Protein AF-I7A7U2-F1 (afdb_monomer_lite)

Secondary structure (DSSP, 8-state):
------TT--EEEEE-S-S-SSSSEEEEETTSSSB--EEE-HHHHHHHHHSSS-EEEEEEEEEES-TT-BGGG-SS-EEEEETTEEEEEBSSHHHHHHHTTTSB-SS-TTT--EEEEEEEEEE-SSSSEEEEEEEEEEPHHHHHH--HHHHHHHHHTT-TTB--HHHHHHHHHHHHHHHHHTTS------------------------------------HHHHHHTT--GGGHHHHTTT-B--EE--

Foldseek 3Di:
DPPPCQPDWDKDKFFQQDPDQFA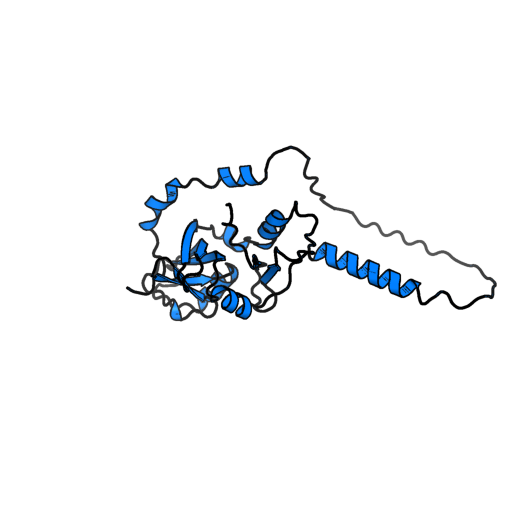TIWIWGPPDLATETDTDGNVVVLVVLQALGKDKAKWKAKWKPFPPKDLVLFPAWDWAAEPNWTATIHNALSSVVVRVVSIDGPDDPVPIDIWMKIWMWIDHSHGGYIYTPDIDIDDPVRSSPDGCVVVVCLVCVPPPSYDYPVNVVVVVVVVVVVVVVVVPPDDDDDDDDDDDDDDDDDDDDDDPDPDPPPDDDPDDPVVVVVVPDDPPVVPVPVPPIDGPTDDD

Radius of gyration: 25.23 Å; chains: 1; bounding box: 50×66×72 Å

Structure (mmCIF, N/CA/C/O backbone):
data_AF-I7A7U2-F1
#
_entry.id   AF-I7A7U2-F1
#
loop_
_atom_site.group_PDB
_atom_site.id
_atom_site.type_symbol
_atom_site.label_atom_id
_atom_site.label_alt_id
_atom_site.label_comp_id
_atom_site.label_asym_id
_atom_site.label_entity_id
_atom_site.label_seq_id
_atom_site.pdbx_PDB_ins_code
_atom_site.Cartn_x
_atom_site.Cartn_y
_atom_site.Cartn_z
_atom_site.occupancy
_atom_site.B_iso_or_equiv
_atom_site.auth_seq_id
_atom_site.auth_comp_id
_atom_site.auth_asym_id
_atom_site.auth_atom_id
_atom_site.pdbx_PDB_model_num
ATOM 1 N N . MET A 1 1 ? 15.590 -11.525 0.387 1.00 31.23 1 MET A N 1
ATOM 2 C CA . MET A 1 1 ? 14.257 -11.706 -0.210 1.00 31.23 1 MET A CA 1
ATOM 3 C C . MET A 1 1 ? 14.470 -12.063 -1.667 1.00 31.23 1 MET A C 1
ATOM 5 O O . MET A 1 1 ? 14.663 -11.166 -2.474 1.00 31.23 1 MET A O 1
ATOM 9 N N . GLU A 1 2 ? 14.527 -13.351 -1.998 1.00 27.42 2 GLU A N 1
ATOM 10 C CA . GLU A 1 2 ? 14.228 -13.750 -3.373 1.00 27.42 2 GLU A CA 1
ATOM 11 C C . GLU A 1 2 ? 12.731 -13.520 -3.530 1.00 27.42 2 GLU A C 1
ATOM 13 O O . GLU A 1 2 ? 11.917 -14.229 -2.942 1.00 27.42 2 GLU A O 1
ATOM 18 N N . THR A 1 3 ? 12.352 -12.459 -4.239 1.00 39.31 3 THR A N 1
ATOM 19 C CA . THR A 1 3 ? 11.037 -12.434 -4.869 1.00 39.31 3 THR A CA 1
ATOM 20 C C . THR A 1 3 ? 10.978 -13.701 -5.704 1.00 39.31 3 THR A C 1
ATOM 22 O O . THR A 1 3 ? 11.733 -13.794 -6.669 1.00 39.31 3 THR A O 1
ATOM 25 N N . LEU A 1 4 ? 10.175 -14.688 -5.292 1.00 40.62 4 LEU A N 1
ATOM 26 C CA . LEU A 1 4 ? 9.841 -15.836 -6.131 1.00 40.62 4 LEU A CA 1
ATOM 27 C C . LEU A 1 4 ? 9.504 -15.268 -7.511 1.00 40.62 4 LEU A C 1
ATOM 29 O O . LEU A 1 4 ? 8.550 -14.502 -7.644 1.00 40.62 4 LEU A O 1
ATOM 33 N N . ASP A 1 5 ? 10.392 -15.531 -8.466 1.00 44.56 5 ASP A N 1
ATOM 34 C CA . ASP A 1 5 ? 10.383 -15.014 -9.831 1.00 44.56 5 ASP A CA 1
ATOM 35 C C . ASP A 1 5 ? 9.215 -15.679 -10.559 1.00 44.56 5 ASP A C 1
ATOM 37 O O . ASP A 1 5 ? 9.350 -16.734 -11.191 1.00 44.56 5 ASP A O 1
ATOM 41 N N . VAL A 1 6 ? 8.013 -15.131 -10.361 1.00 47.16 6 VAL A N 1
ATOM 42 C CA . VAL A 1 6 ? 6.808 -15.663 -10.988 1.00 47.16 6 VAL A CA 1
ATOM 43 C C . VAL A 1 6 ? 6.737 -15.126 -12.406 1.00 47.16 6 VAL A C 1
ATOM 45 O O . VAL A 1 6 ? 6.058 -14.150 -12.704 1.00 47.16 6 VAL A O 1
ATOM 48 N N . ARG A 1 7 ? 7.481 -15.789 -13.294 1.00 41.34 7 ARG A N 1
ATOM 49 C CA . ARG A 1 7 ? 7.591 -15.453 -14.713 1.00 41.34 7 ARG A CA 1
ATOM 50 C C . ARG A 1 7 ? 6.243 -15.051 -15.333 1.00 41.34 7 ARG A C 1
ATOM 52 O O . ARG A 1 7 ? 5.361 -15.879 -15.522 1.00 41.34 7 ARG A O 1
ATOM 59 N N . GLY A 1 8 ? 6.173 -13.818 -15.828 1.00 47.62 8 GLY A N 1
ATOM 60 C CA . GLY A 1 8 ? 5.306 -13.428 -16.948 1.00 47.62 8 GLY A CA 1
ATOM 61 C C . GLY A 1 8 ? 5.263 -11.919 -17.182 1.00 47.62 8 GLY A C 1
ATOM 62 O O . GLY A 1 8 ? 5.393 -11.436 -18.310 1.00 47.62 8 GLY A O 1
ATOM 63 N N . LYS A 1 9 ? 5.104 -11.180 -16.088 1.00 57.53 9 LYS A N 1
ATOM 64 C CA . LYS A 1 9 ? 4.806 -9.745 -16.080 1.00 57.53 9 LYS A CA 1
ATOM 65 C C . LYS A 1 9 ? 5.302 -9.121 -14.780 1.00 57.53 9 LYS A C 1
ATOM 67 O O . LYS A 1 9 ? 4.546 -8.478 -14.064 1.00 57.53 9 LYS A O 1
ATOM 72 N N . ASP A 1 10 ? 6.558 -9.378 -14.441 1.00 74.50 10 ASP A N 1
ATOM 73 C CA . ASP A 1 10 ? 7.145 -8.841 -13.224 1.00 74.50 10 ASP A CA 1
ATOM 74 C C . ASP A 1 10 ? 7.138 -7.320 -13.282 1.00 74.50 10 ASP A C 1
ATOM 76 O O . ASP A 1 10 ? 7.813 -6.701 -14.108 1.00 74.50 10 ASP A O 1
ATOM 80 N N . ILE A 1 11 ? 6.357 -6.734 -12.390 1.00 82.69 11 ILE A N 1
ATOM 81 C CA . ILE A 1 11 ? 6.279 -5.301 -12.175 1.00 82.69 11 ILE A CA 1
ATOM 82 C C . ILE A 1 11 ? 6.768 -5.003 -10.764 1.00 82.69 11 ILE A C 1
ATOM 84 O O . ILE A 1 11 ? 6.550 -5.785 -9.837 1.00 82.69 11 ILE A O 1
ATOM 88 N N . LEU A 1 12 ? 7.463 -3.886 -10.603 1.00 86.31 12 LEU A N 1
ATOM 89 C CA . LEU A 1 12 ? 7.689 -3.275 -9.302 1.00 86.31 12 LEU A CA 1
ATOM 90 C C . LEU A 1 12 ? 6.826 -2.022 -9.237 1.00 86.31 12 LEU A C 1
ATOM 92 O O . LEU A 1 12 ? 6.977 -1.145 -10.082 1.00 86.31 12 LEU A O 1
ATOM 96 N N . ILE A 1 13 ? 5.944 -1.940 -8.246 1.00 90.00 13 ILE A N 1
ATOM 97 C CA . ILE A 1 13 ? 5.230 -0.707 -7.918 1.00 90.00 13 ILE A CA 1
ATOM 98 C C . ILE A 1 13 ? 5.815 -0.181 -6.615 1.00 90.00 13 ILE A C 1
ATOM 100 O O . ILE A 1 13 ? 5.997 -0.953 -5.675 1.00 90.00 13 ILE A O 1
ATOM 104 N N . TYR A 1 14 ? 6.117 1.110 -6.569 1.00 91.19 14 TYR A N 1
ATOM 105 C CA . TYR A 1 14 ? 6.580 1.782 -5.360 1.00 91.19 14 TYR A CA 1
ATOM 106 C C . TYR A 1 14 ? 5.880 3.129 -5.198 1.00 91.19 14 TYR A C 1
ATOM 108 O O . TYR A 1 14 ? 5.432 3.728 -6.181 1.00 91.19 14 TYR A O 1
ATOM 116 N N . SER A 1 15 ? 5.782 3.601 -3.959 1.00 91.69 15 SER A N 1
ATOM 117 C CA . SER A 1 15 ? 5.248 4.920 -3.645 1.00 91.69 15 SER A CA 1
ATOM 118 C C . SER A 1 15 ? 6.363 5.941 -3.392 1.00 91.69 15 SER A C 1
ATOM 120 O O . SER A 1 15 ? 7.512 5.595 -3.106 1.00 91.69 15 SER A O 1
ATOM 122 N N . GLN A 1 16 ? 6.027 7.222 -3.507 1.00 90.12 16 GLN A N 1
ATOM 123 C CA . GLN A 1 16 ? 6.933 8.341 -3.255 1.00 90.12 16 GLN A CA 1
ATOM 124 C C . GLN A 1 16 ? 6.671 9.020 -1.901 1.00 90.12 16 GLN A C 1
ATOM 126 O O . GLN A 1 16 ? 7.242 10.082 -1.643 1.00 90.12 16 GLN A O 1
ATOM 131 N N . ASN A 1 17 ? 5.829 8.426 -1.040 1.00 89.56 17 ASN A N 1
ATOM 132 C CA . ASN A 1 17 ? 5.423 8.979 0.257 1.00 89.56 17 ASN A CA 1
ATOM 133 C C . ASN A 1 17 ? 4.798 10.382 0.133 1.00 89.56 17 ASN A C 1
ATOM 135 O O . ASN A 1 17 ? 5.092 11.318 0.882 1.00 89.56 17 ASN A O 1
ATOM 139 N N . ARG A 1 18 ? 3.928 10.542 -0.869 1.00 90.44 18 ARG A N 1
ATOM 140 C CA . ARG A 1 18 ? 3.157 11.754 -1.160 1.00 90.44 18 ARG A CA 1
ATOM 141 C C . ARG A 1 18 ? 1.673 11.453 -1.062 1.00 90.44 18 ARG A C 1
ATOM 143 O O . ARG A 1 18 ? 1.185 10.437 -1.544 1.00 90.44 18 ARG A O 1
ATOM 150 N N . PHE A 1 19 ? 0.918 12.371 -0.473 1.00 92.38 19 PHE A N 1
ATOM 151 C CA . PHE A 1 19 ? -0.535 12.252 -0.446 1.00 92.38 19 PHE A CA 1
ATOM 152 C C . PHE A 1 19 ? -1.149 12.817 -1.735 1.00 92.38 19 PHE A C 1
ATOM 154 O O . PHE A 1 19 ? -1.767 13.879 -1.724 1.00 92.38 19 PHE A O 1
ATOM 161 N N . ASP A 1 20 ? -0.927 12.106 -2.840 1.00 94.12 20 ASP A N 1
ATOM 162 C CA . ASP A 1 20 ? -1.426 12.425 -4.180 1.00 94.12 20 ASP A CA 1
ATOM 163 C C . ASP A 1 20 ? -1.882 11.132 -4.872 1.00 94.12 20 ASP A C 1
ATOM 165 O O . ASP A 1 20 ? -1.148 10.144 -4.888 1.00 94.12 20 ASP A O 1
ATOM 169 N N . ARG A 1 21 ? -3.116 11.094 -5.383 1.00 91.81 21 ARG A N 1
ATOM 170 C CA . ARG A 1 21 ? -3.685 9.873 -5.978 1.00 91.81 21 ARG A CA 1
ATOM 171 C C . ARG A 1 21 ? -3.168 9.602 -7.386 1.00 91.81 21 ARG A C 1
ATOM 173 O O . ARG A 1 21 ? -3.199 8.445 -7.802 1.00 91.81 21 ARG A O 1
ATOM 180 N N . ASP A 1 22 ? -2.695 10.630 -8.076 1.00 92.69 22 ASP A N 1
ATOM 181 C CA . ASP A 1 22 ? -2.291 10.563 -9.476 1.00 92.69 22 ASP A CA 1
ATOM 182 C C . ASP A 1 22 ? -0.759 10.578 -9.610 1.00 92.69 22 ASP A C 1
ATOM 184 O O . ASP A 1 22 ? -0.220 9.934 -10.507 1.00 92.69 22 ASP A O 1
ATOM 188 N N . ASP A 1 23 ? -0.052 11.231 -8.676 1.00 91.88 23 ASP A N 1
ATOM 189 C CA . ASP A 1 23 ? 1.410 11.396 -8.713 1.00 91.88 23 ASP A CA 1
ATOM 190 C C . ASP A 1 23 ? 2.145 10.927 -7.438 1.00 91.88 23 ASP A C 1
ATOM 192 O O . ASP A 1 23 ? 3.137 11.515 -7.006 1.00 91.88 23 ASP A O 1
ATOM 196 N N . ASN A 1 24 ? 1.682 9.850 -6.799 1.00 93.25 24 ASN A N 1
ATOM 197 C CA . ASN A 1 24 ? 2.451 9.204 -5.722 1.00 93.25 24 ASN A CA 1
ATOM 198 C C . ASN A 1 24 ? 3.129 7.904 -6.150 1.00 93.25 24 ASN A C 1
ATOM 200 O O . ASN A 1 24 ? 4.184 7.561 -5.625 1.00 93.25 24 ASN A O 1
ATOM 204 N N . PHE A 1 25 ? 2.531 7.150 -7.068 1.00 94.06 25 PHE A N 1
ATOM 205 C CA . PHE A 1 25 ? 2.997 5.803 -7.369 1.00 94.06 25 PHE A CA 1
ATOM 206 C C . PHE A 1 25 ? 3.770 5.766 -8.681 1.00 94.06 25 PHE A C 1
ATOM 208 O O . PHE A 1 25 ? 3.552 6.560 -9.604 1.00 94.06 25 PHE A O 1
ATOM 215 N N . ARG A 1 26 ? 4.704 4.821 -8.748 1.00 93.81 26 ARG A N 1
ATOM 216 C CA . ARG A 1 26 ? 5.487 4.507 -9.936 1.00 93.81 26 ARG A CA 1
ATOM 217 C C . ARG A 1 26 ? 5.460 3.013 -10.190 1.00 93.81 26 ARG A C 1
ATOM 219 O O . ARG A 1 26 ? 5.532 2.231 -9.246 1.00 93.81 26 ARG A O 1
ATOM 226 N N . ILE A 1 27 ? 5.390 2.629 -11.458 1.00 92.25 27 ILE A N 1
ATOM 227 C CA . ILE A 1 27 ? 5.476 1.248 -11.926 1.00 92.25 27 ILE A CA 1
ATOM 228 C C . ILE A 1 27 ? 6.718 1.071 -12.799 1.00 92.25 27 ILE A C 1
ATOM 230 O O . ILE A 1 27 ? 7.013 1.899 -13.656 1.00 92.25 27 ILE A O 1
ATOM 234 N N . ILE A 1 28 ? 7.448 -0.019 -12.586 1.00 89.44 28 ILE A N 1
ATOM 235 C CA . ILE A 1 28 ? 8.581 -0.442 -13.410 1.00 89.44 28 ILE A CA 1
ATOM 236 C C . ILE A 1 28 ? 8.278 -1.842 -13.927 1.00 89.44 28 ILE A C 1
ATOM 238 O O . ILE A 1 28 ? 8.134 -2.782 -13.145 1.00 89.44 28 ILE A O 1
ATOM 242 N N . TYR A 1 29 ? 8.231 -2.001 -15.244 1.00 88.44 29 TYR A N 1
ATOM 243 C CA . TYR A 1 29 ? 8.082 -3.302 -15.887 1.00 88.44 29 TYR A CA 1
ATOM 244 C C . TYR A 1 29 ? 9.459 -3.955 -16.034 1.00 88.44 29 TYR A C 1
ATOM 246 O O . TYR A 1 29 ? 10.257 -3.569 -16.884 1.00 88.44 29 TYR A O 1
ATOM 254 N N . LYS A 1 30 ? 9.757 -4.981 -15.228 1.00 84.56 30 LYS A N 1
ATOM 255 C CA . LYS A 1 30 ? 11.097 -5.603 -15.172 1.00 84.56 30 LYS A CA 1
ATOM 256 C C . LYS A 1 30 ? 11.520 -6.295 -16.469 1.00 84.56 30 LYS A C 1
ATOM 258 O O . LYS A 1 30 ? 12.686 -6.635 -16.629 1.00 84.56 30 LYS A O 1
ATOM 263 N N . ARG A 1 31 ? 10.574 -6.552 -17.371 1.00 83.88 31 ARG A N 1
ATOM 264 C CA . ARG A 1 31 ? 10.808 -7.219 -18.659 1.00 83.88 31 ARG A CA 1
ATOM 265 C C . ARG A 1 31 ? 11.046 -6.253 -19.809 1.00 83.88 31 ARG A C 1
ATOM 267 O O . ARG A 1 31 ? 11.406 -6.707 -20.891 1.00 83.88 31 ARG A O 1
ATOM 274 N N . GLU A 1 32 ? 10.807 -4.960 -19.607 1.00 85.69 32 GLU A N 1
ATOM 275 C CA . GLU A 1 32 ? 11.059 -3.988 -20.663 1.00 85.69 32 GLU A CA 1
ATOM 276 C C . GLU A 1 32 ? 12.569 -3.909 -20.955 1.00 85.69 32 GLU A C 1
ATOM 278 O O . GLU A 1 32 ? 13.377 -3.968 -20.021 1.00 85.69 32 GLU A O 1
ATOM 283 N N . PRO A 1 33 ? 12.969 -3.787 -22.240 1.00 86.62 33 PRO A N 1
ATOM 284 C CA . PRO A 1 33 ? 14.374 -3.638 -22.621 1.00 86.62 33 PRO A CA 1
ATOM 285 C C . PRO A 1 33 ? 15.041 -2.434 -21.958 1.00 86.62 33 PRO A C 1
ATOM 287 O O . PRO A 1 33 ? 16.226 -2.484 -21.652 1.00 86.62 33 PRO A O 1
ATOM 290 N N . VAL A 1 34 ? 14.263 -1.374 -21.729 1.00 89.88 34 VAL A N 1
ATOM 291 C CA . VAL A 1 34 ? 14.636 -0.203 -20.938 1.00 89.88 34 VAL A CA 1
ATOM 292 C C . VAL A 1 34 ? 13.682 -0.151 -19.755 1.00 89.88 34 VAL A C 1
ATOM 294 O O . VAL A 1 34 ? 12.473 -0.036 -19.940 1.00 89.88 34 VAL A O 1
ATOM 297 N N . LYS A 1 35 ? 14.215 -0.270 -18.540 1.00 89.88 35 LYS A N 1
ATOM 298 C CA . LYS A 1 35 ? 13.418 -0.291 -17.313 1.00 89.88 35 LYS A CA 1
ATOM 299 C C . LYS A 1 35 ? 13.358 1.123 -16.771 1.00 89.88 35 LYS A C 1
ATOM 301 O O . LYS A 1 35 ? 14.353 1.628 -16.264 1.00 89.88 35 LYS A O 1
ATOM 306 N N . GLN A 1 36 ? 12.200 1.753 -16.883 1.00 90.50 36 GLN A N 1
ATOM 307 C CA . GLN A 1 36 ? 12.007 3.123 -16.430 1.00 90.50 36 GLN A CA 1
ATOM 308 C C . GLN A 1 36 ? 10.790 3.202 -15.505 1.00 90.50 36 GLN A C 1
ATOM 310 O O . GLN A 1 36 ? 9.766 2.579 -15.807 1.00 90.50 36 GLN A O 1
ATOM 315 N N . PRO A 1 37 ? 10.869 3.955 -14.393 1.00 92.19 37 PRO A N 1
ATOM 316 C CA . PRO A 1 37 ? 9.695 4.283 -13.602 1.00 92.19 37 PRO A CA 1
ATOM 317 C C . PRO A 1 37 ? 8.687 5.073 -14.436 1.00 92.19 37 PRO A C 1
ATOM 319 O O . PRO A 1 37 ? 9.023 6.095 -15.030 1.00 92.19 37 PRO A O 1
ATOM 322 N N . LYS A 1 38 ? 7.442 4.603 -14.470 1.00 92.00 38 LYS A N 1
ATOM 323 C CA . LYS A 1 38 ? 6.316 5.290 -15.111 1.00 92.00 38 LYS A CA 1
ATOM 324 C C . LYS A 1 38 ? 5.299 5.694 -14.043 1.00 92.00 38 LYS A C 1
ATOM 326 O O . LYS A 1 38 ? 5.089 4.911 -13.114 1.00 92.00 38 LYS A O 1
ATOM 331 N N . PRO A 1 39 ? 4.675 6.881 -14.131 1.00 94.06 39 PRO A N 1
ATOM 332 C CA . PRO A 1 39 ? 3.598 7.260 -13.222 1.00 94.06 39 PRO A CA 1
ATOM 333 C C . PRO A 1 39 ? 2.427 6.285 -13.341 1.00 94.06 39 PRO A C 1
ATOM 335 O O . PRO A 1 39 ? 2.107 5.817 -14.434 1.00 94.06 39 PRO A O 1
ATOM 338 N N . ILE A 1 40 ? 1.812 5.971 -12.204 1.00 95.19 40 ILE A N 1
ATOM 339 C CA . ILE A 1 40 ? 0.622 5.125 -12.116 1.00 95.19 40 ILE A CA 1
ATOM 340 C C . ILE A 1 40 ? -0.314 5.686 -11.046 1.00 95.19 40 ILE A C 1
ATOM 342 O O . ILE A 1 40 ? 0.129 6.100 -9.975 1.00 95.19 40 ILE A O 1
ATOM 346 N N . GLY A 1 41 ? -1.614 5.709 -11.334 1.00 95.38 41 GLY A N 1
ATOM 347 C CA . GLY A 1 41 ? -2.614 6.223 -10.400 1.00 95.38 41 GLY A CA 1
ATOM 348 C C . GLY A 1 41 ? -3.010 5.195 -9.339 1.00 95.38 41 GLY A C 1
ATOM 349 O O . GLY A 1 41 ? -2.973 3.985 -9.569 1.00 95.38 41 GLY A O 1
ATOM 350 N N . TYR A 1 42 ? -3.489 5.669 -8.190 1.00 94.38 42 TYR A N 1
ATOM 351 C CA . TYR A 1 42 ? -3.966 4.828 -7.084 1.00 94.38 42 TYR A CA 1
ATOM 352 C C . TYR A 1 42 ? -5.021 3.799 -7.538 1.00 94.38 42 TYR A C 1
ATOM 354 O O . TYR A 1 42 ? -4.967 2.629 -7.155 1.00 94.38 42 TYR A O 1
ATOM 362 N N . THR A 1 43 ? -5.965 4.206 -8.394 1.00 94.44 43 THR A N 1
ATOM 363 C CA . THR A 1 43 ? -7.009 3.317 -8.938 1.00 94.44 43 THR A CA 1
ATOM 364 C C . THR A 1 43 ? -6.415 2.173 -9.759 1.00 94.44 43 THR A C 1
ATOM 366 O O . THR A 1 43 ? -6.897 1.044 -9.700 1.00 94.44 43 THR A O 1
ATOM 369 N N . GLU A 1 44 ? -5.353 2.443 -10.511 1.00 94.19 44 GLU A N 1
ATOM 370 C CA . GLU A 1 44 ? -4.686 1.435 -11.328 1.00 94.19 44 GLU A CA 1
ATOM 371 C C . GLU A 1 44 ? -3.885 0.462 -10.455 1.00 94.19 44 GLU A C 1
ATOM 373 O O . GLU A 1 44 ? -3.988 -0.748 -10.650 1.00 94.19 44 GLU A O 1
ATOM 378 N N . VAL A 1 45 ? -3.213 0.957 -9.406 1.00 93.75 45 VAL A N 1
ATOM 379 C CA . VAL A 1 45 ? -2.591 0.107 -8.372 1.00 93.75 45 VAL A CA 1
ATOM 380 C C . VAL A 1 45 ? -3.624 -0.849 -7.765 1.00 93.75 45 VAL A C 1
ATOM 382 O O . VAL A 1 45 ? -3.384 -2.055 -7.689 1.00 93.75 45 VAL A O 1
ATOM 385 N N . CYS A 1 46 ? -4.808 -0.343 -7.403 1.00 93.44 46 CYS A N 1
ATOM 386 C CA . CYS A 1 46 ? -5.905 -1.167 -6.890 1.00 93.44 46 CYS A CA 1
ATOM 387 C C . CYS A 1 46 ? -6.326 -2.265 -7.876 1.00 93.44 46 CYS A C 1
ATOM 389 O O . CYS A 1 46 ? -6.583 -3.398 -7.468 1.00 93.44 46 CYS A O 1
ATOM 391 N N . ASN A 1 47 ? -6.412 -1.939 -9.167 1.00 92.06 47 ASN A N 1
ATOM 392 C CA . ASN A 1 47 ? -6.799 -2.896 -10.201 1.00 92.06 47 ASN A CA 1
ATOM 393 C C . ASN A 1 47 ? -5.750 -4.000 -10.353 1.00 92.06 47 ASN A C 1
ATOM 395 O O . ASN A 1 47 ? -6.105 -5.175 -10.299 1.00 92.06 47 ASN A O 1
ATOM 399 N N . ILE A 1 48 ? -4.469 -3.632 -10.427 1.00 90.19 48 ILE A N 1
ATOM 400 C CA . ILE A 1 48 ? -3.346 -4.574 -10.511 1.00 90.19 48 ILE A CA 1
ATOM 401 C C . ILE A 1 48 ? -3.347 -5.529 -9.316 1.00 90.19 48 ILE A C 1
ATOM 403 O O . ILE A 1 48 ? -3.171 -6.738 -9.474 1.00 90.19 48 ILE A O 1
ATOM 407 N N . VAL A 1 49 ? -3.586 -5.020 -8.105 1.00 90.12 49 VAL A N 1
ATOM 408 C CA . VAL A 1 49 ? -3.655 -5.845 -6.890 1.00 90.12 49 VAL A CA 1
ATOM 409 C C . VAL A 1 49 ? -4.789 -6.873 -6.969 1.00 90.12 49 VAL A C 1
ATOM 411 O O . VAL A 1 49 ? -4.590 -8.010 -6.552 1.00 90.12 49 VAL A O 1
ATOM 414 N N . LYS A 1 50 ? -5.924 -6.552 -7.598 1.00 89.19 50 LYS A N 1
ATOM 415 C CA . LYS A 1 50 ? -7.056 -7.485 -7.762 1.00 89.19 50 LYS A CA 1
ATOM 416 C C . LYS A 1 50 ? -6.853 -8.560 -8.826 1.00 89.19 50 LYS A C 1
ATOM 418 O O . LYS A 1 50 ? -7.571 -9.556 -8.807 1.00 89.19 50 LYS A O 1
ATOM 423 N N . GLU A 1 51 ? -5.925 -8.376 -9.763 1.00 87.50 51 GLU A N 1
ATOM 424 C CA . GLU A 1 51 ? -5.740 -9.344 -10.850 1.00 87.50 51 GLU A CA 1
ATOM 425 C C . GLU A 1 51 ? -5.410 -10.748 -10.306 1.00 87.50 51 GLU A C 1
ATOM 427 O O . GLU A 1 51 ? -4.589 -10.871 -9.399 1.00 87.50 51 GLU A O 1
ATOM 432 N N . PRO A 1 52 ? -5.967 -11.838 -10.853 1.00 83.12 52 PRO A N 1
ATOM 433 C CA . PRO A 1 52 ? -5.700 -13.200 -10.380 1.00 83.12 52 PRO A CA 1
ATOM 434 C C . PRO A 1 52 ? -4.351 -13.730 -10.904 1.00 83.12 52 PRO A C 1
ATOM 436 O O . PRO A 1 52 ? -4.248 -14.836 -11.426 1.00 83.12 52 PRO A O 1
ATOM 439 N N . VAL A 1 53 ? -3.309 -12.909 -10.811 1.00 83.06 53 VAL A N 1
ATOM 440 C CA . VAL A 1 53 ? -1.939 -13.213 -11.220 1.00 83.06 53 VAL A CA 1
ATOM 441 C C . VAL A 1 53 ? -1.085 -13.272 -9.967 1.00 83.06 53 VAL A C 1
ATOM 443 O O . VAL A 1 53 ? -1.282 -12.499 -9.030 1.00 83.06 53 VAL A O 1
ATOM 446 N N . ALA A 1 54 ? -0.136 -14.198 -9.944 1.00 82.81 54 ALA A N 1
ATOM 447 C CA . ALA A 1 54 ? 0.784 -14.302 -8.832 1.00 82.81 54 ALA A CA 1
ATOM 448 C C . ALA A 1 54 ? 1.602 -13.013 -8.678 1.00 82.81 54 ALA A C 1
ATOM 450 O O . ALA A 1 54 ? 2.139 -12.492 -9.658 1.00 82.81 54 ALA A O 1
ATOM 451 N N . LYS A 1 55 ? 1.679 -12.488 -7.455 1.00 84.56 55 LYS A N 1
ATOM 452 C CA . LYS A 1 55 ? 2.413 -11.255 -7.162 1.00 84.56 55 LYS A CA 1
ATOM 453 C C . LYS A 1 55 ? 2.805 -11.168 -5.698 1.00 84.56 55 LYS A C 1
ATOM 455 O O . LYS A 1 55 ? 2.127 -11.710 -4.829 1.00 84.56 55 LYS A O 1
ATOM 460 N N . ASN A 1 56 ? 3.884 -10.440 -5.441 1.00 84.44 56 ASN A N 1
ATOM 461 C CA . ASN A 1 56 ? 4.310 -10.073 -4.098 1.00 84.44 56 ASN A CA 1
ATOM 462 C C . ASN A 1 56 ? 3.978 -8.599 -3.868 1.00 84.44 56 ASN A C 1
ATOM 464 O O . ASN A 1 56 ? 4.173 -7.788 -4.772 1.00 84.44 56 ASN A O 1
ATOM 468 N N . LEU A 1 57 ? 3.494 -8.258 -2.679 1.00 88.69 57 LEU A N 1
ATOM 469 C CA . LEU A 1 57 ? 3.173 -6.890 -2.291 1.00 88.69 57 LEU A CA 1
ATOM 470 C C . LEU A 1 57 ? 3.938 -6.512 -1.030 1.00 88.69 57 LEU A C 1
ATOM 472 O O . LEU A 1 57 ? 4.160 -7.339 -0.149 1.00 88.69 57 LEU A O 1
ATOM 476 N N . ILE A 1 58 ? 4.290 -5.239 -0.941 1.00 88.88 58 ILE A N 1
ATOM 477 C CA . ILE A 1 58 ? 4.668 -4.592 0.307 1.00 88.88 58 ILE A CA 1
ATOM 478 C C . ILE A 1 58 ? 3.575 -3.569 0.576 1.00 88.88 58 ILE A C 1
ATOM 480 O O . ILE A 1 58 ? 3.291 -2.733 -0.277 1.00 88.88 58 ILE A O 1
ATOM 484 N N . VAL A 1 59 ? 2.912 -3.691 1.718 1.00 93.25 59 VAL A N 1
ATOM 485 C CA . VAL A 1 59 ? 1.779 -2.843 2.102 1.00 93.25 59 VAL A CA 1
ATOM 486 C C . VAL A 1 59 ? 1.901 -2.447 3.564 1.00 93.25 59 VAL A C 1
ATOM 488 O O . VAL A 1 59 ? 2.761 -2.945 4.293 1.00 93.25 59 VAL A O 1
ATOM 491 N N . TYR A 1 60 ? 1.021 -1.561 4.007 1.00 93.94 60 TYR A N 1
ATOM 492 C CA . TYR A 1 60 ? 1.013 -1.040 5.362 1.00 93.94 60 TYR A CA 1
ATOM 493 C C . TYR A 1 60 ? -0.321 -1.329 6.041 1.00 9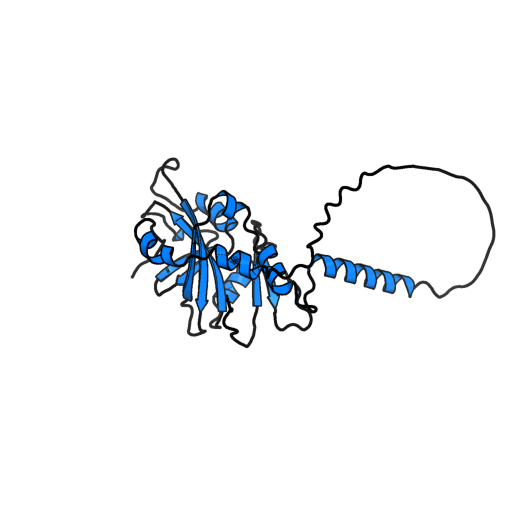3.94 60 TYR A C 1
ATOM 495 O O . TYR A 1 60 ? -1.384 -1.172 5.445 1.00 93.94 60 TYR A O 1
ATOM 503 N N . ARG A 1 61 ? -0.267 -1.721 7.312 1.00 93.44 61 ARG A N 1
ATOM 504 C CA . ARG A 1 61 ? -1.425 -1.871 8.197 1.00 93.44 61 ARG A CA 1
ATOM 505 C C . ARG A 1 61 ? -1.440 -0.762 9.233 1.00 93.44 61 ARG A C 1
ATOM 507 O O . ARG A 1 61 ? -0.392 -0.357 9.741 1.00 93.44 61 ARG A O 1
ATOM 514 N N . LEU A 1 62 ? -2.644 -0.343 9.604 1.00 92.25 62 LEU A N 1
ATOM 515 C CA . LEU A 1 62 ? -2.872 0.455 10.799 1.00 92.25 62 LEU A CA 1
ATOM 516 C C . LEU A 1 62 ? -3.251 -0.484 11.949 1.00 92.25 62 LEU A C 1
ATOM 518 O O . LEU A 1 62 ? -4.308 -1.106 11.925 1.00 92.25 62 LEU A O 1
ATOM 522 N N . LEU A 1 63 ? -2.394 -0.574 12.960 1.00 91.81 63 LEU A N 1
ATOM 523 C CA . LEU A 1 63 ? -2.684 -1.284 14.203 1.00 91.81 63 LEU A CA 1
ATOM 524 C C . LEU A 1 63 ? -3.160 -0.273 15.239 1.00 91.81 63 LEU A C 1
ATOM 526 O O . LEU A 1 63 ? -2.547 0.786 15.375 1.00 91.81 63 LEU A O 1
ATOM 530 N N . SER A 1 64 ? -4.211 -0.591 15.991 1.00 90.69 64 SER A N 1
ATOM 531 C CA . SER A 1 64 ? -4.732 0.302 17.028 1.00 90.69 64 SER A CA 1
ATOM 532 C C . SER A 1 64 ? -5.016 -0.432 18.336 1.00 90.69 64 SER A C 1
ATOM 534 O O . SER A 1 64 ? -5.155 -1.654 18.372 1.00 90.69 64 SER A O 1
ATOM 536 N N . ASN A 1 65 ? -5.094 0.330 19.427 1.00 91.88 65 ASN A N 1
ATOM 537 C CA . ASN A 1 65 ? -5.551 -0.169 20.722 1.00 91.88 65 ASN A CA 1
ATOM 538 C C . ASN A 1 65 ? -7.082 -0.109 20.888 1.00 91.88 65 ASN A C 1
ATOM 540 O O . ASN A 1 65 ? -7.566 -0.318 22.005 1.00 91.88 65 ASN A O 1
ATOM 544 N N . ASP A 1 66 ? -7.831 0.243 19.842 1.00 90.06 66 ASP A N 1
ATOM 545 C CA . ASP A 1 66 ? -9.289 0.302 19.841 1.00 90.06 66 ASP A CA 1
ATOM 546 C C . ASP A 1 66 ? -9.876 -0.930 19.122 1.00 90.06 66 ASP A C 1
ATOM 548 O O . ASP A 1 66 ? -9.766 -1.033 17.898 1.00 90.06 66 ASP A O 1
ATOM 552 N N . PRO A 1 67 ? -10.494 -1.876 19.855 1.00 85.88 67 PRO A N 1
ATOM 553 C CA . PRO A 1 67 ? -11.134 -3.045 19.255 1.00 85.88 67 PRO A CA 1
ATOM 554 C C . PRO A 1 67 ? -12.424 -2.707 18.493 1.00 85.88 67 PRO A C 1
ATOM 556 O O . PRO A 1 67 ? -12.914 -3.546 17.747 1.00 85.88 67 PRO A O 1
ATOM 559 N N . GLN A 1 68 ? -12.998 -1.518 18.700 1.00 87.88 68 GLN A N 1
ATOM 560 C CA . GLN A 1 68 ? -14.239 -1.069 18.063 1.00 87.88 68 GLN A CA 1
ATOM 561 C C . GLN A 1 68 ? -13.981 -0.110 16.897 1.00 87.88 68 GLN A C 1
ATOM 563 O O . GLN A 1 68 ? -14.896 0.595 16.469 1.00 87.88 68 GLN A O 1
ATOM 568 N N . LEU A 1 69 ? -12.745 -0.056 16.397 1.00 88.06 69 LEU A N 1
ATOM 569 C CA . LEU A 1 69 ? -12.415 0.777 15.253 1.00 88.06 69 LEU A CA 1
ATOM 570 C C . LEU A 1 69 ? -13.206 0.321 14.019 1.00 88.06 69 LEU A C 1
ATOM 572 O O . LEU A 1 69 ? -13.069 -0.813 13.560 1.00 88.06 69 LEU A O 1
ATOM 576 N N . ASP A 1 70 ? -13.999 1.229 13.457 1.00 89.62 70 ASP A N 1
ATOM 577 C CA . ASP A 1 70 ? -14.734 0.997 12.218 1.00 89.62 70 ASP A CA 1
ATOM 578 C C . ASP A 1 70 ? -13.788 1.132 11.019 1.00 89.62 70 ASP A C 1
ATOM 580 O O . ASP A 1 70 ? -13.529 2.227 10.517 1.00 89.62 70 ASP A O 1
ATOM 584 N N . ALA A 1 71 ? -13.255 0.001 10.555 1.00 89.88 71 ALA A N 1
ATOM 585 C CA . ALA A 1 71 ? -12.393 -0.039 9.379 1.00 89.88 71 ALA A CA 1
ATOM 586 C C . ALA A 1 71 ? -13.140 0.331 8.082 1.00 89.88 71 ALA A C 1
ATOM 588 O O . ALA A 1 71 ? -12.509 0.798 7.137 1.00 89.88 71 ALA A O 1
ATOM 589 N N . TYR A 1 72 ? -14.469 0.170 8.020 1.00 92.25 72 TYR A N 1
ATOM 590 C CA . TYR A 1 72 ? -15.259 0.457 6.816 1.00 92.25 72 TYR A CA 1
ATOM 591 C C . TYR A 1 72 ? -15.441 1.949 6.551 1.00 92.25 72 TYR A C 1
ATOM 593 O O . TYR A 1 72 ? -15.776 2.330 5.430 1.00 92.25 72 TYR A O 1
ATOM 601 N N . SER A 1 73 ? -15.193 2.810 7.542 1.00 92.19 73 SER A N 1
ATOM 602 C CA . SER A 1 73 ? -15.235 4.261 7.344 1.00 92.19 73 SER A CA 1
ATOM 603 C C . SER A 1 73 ? -13.963 4.831 6.697 1.00 92.19 73 SER A C 1
ATOM 605 O O . SER A 1 73 ? -13.847 6.049 6.537 1.00 92.19 73 SER A O 1
ATOM 607 N N . THR A 1 74 ? -13.029 3.959 6.304 1.00 94.50 74 THR A N 1
ATOM 608 C CA . THR A 1 74 ? -11.843 4.287 5.505 1.00 94.50 74 THR A CA 1
ATOM 609 C C . THR A 1 74 ? -12.204 5.028 4.213 1.00 94.50 74 THR A C 1
ATOM 611 O O . THR A 1 74 ? -13.170 4.693 3.524 1.00 94.50 74 THR A O 1
ATOM 614 N N . LYS A 1 75 ? -11.414 6.046 3.852 1.00 93.56 75 LYS A N 1
ATOM 615 C CA . LYS A 1 75 ? -11.488 6.715 2.539 1.00 93.56 75 LYS A CA 1
ATOM 616 C C . LYS A 1 75 ? -10.328 6.366 1.617 1.00 93.56 75 LYS A C 1
ATOM 618 O O . LYS A 1 75 ? -10.407 6.635 0.414 1.00 93.56 75 LYS A O 1
ATOM 623 N N . TYR A 1 76 ? -9.233 5.870 2.185 1.00 93.88 76 TYR A N 1
ATOM 624 C CA . TYR A 1 76 ? -7.940 5.761 1.510 1.00 93.88 76 TYR A CA 1
ATOM 625 C C . TYR A 1 76 ? -7.311 4.374 1.604 1.00 93.88 76 TYR A C 1
ATOM 627 O O . TYR A 1 76 ? -6.323 4.109 0.915 1.00 93.88 76 TYR A O 1
ATOM 635 N N . GLY A 1 77 ? -7.843 3.511 2.461 1.00 94.19 77 GLY A N 1
ATOM 636 C CA . GLY A 1 77 ? -7.411 2.135 2.574 1.00 94.19 77 GLY A CA 1
ATOM 637 C C . GLY A 1 77 ? -8.082 1.236 1.543 1.00 94.19 77 GLY A C 1
ATOM 638 O O . GLY A 1 77 ? -9.022 1.610 0.837 1.00 94.19 77 GLY A O 1
ATOM 639 N N . PHE A 1 78 ? -7.547 0.032 1.447 1.00 95.62 78 PHE A N 1
ATOM 640 C CA . PHE A 1 78 ? -7.953 -0.985 0.501 1.00 95.62 78 PHE A CA 1
ATOM 641 C C . PHE A 1 78 ? -8.176 -2.301 1.245 1.00 95.62 78 PHE A C 1
ATOM 643 O O . PHE A 1 78 ? -7.381 -2.666 2.107 1.00 95.62 78 PHE A O 1
ATOM 650 N N . PHE A 1 79 ? -9.257 -3.010 0.928 1.00 95.25 79 PHE A N 1
ATOM 651 C CA . PHE A 1 79 ? -9.560 -4.293 1.558 1.00 95.25 79 PHE A CA 1
ATOM 652 C C . PHE A 1 79 ? -8.953 -5.440 0.762 1.00 95.25 79 PHE A C 1
ATOM 654 O O . PHE A 1 79 ? -9.155 -5.540 -0.451 1.00 95.25 79 PHE A O 1
ATOM 661 N N . LEU A 1 80 ? -8.227 -6.306 1.461 1.00 93.19 80 LEU A N 1
ATOM 662 C CA . LEU A 1 80 ? -7.565 -7.470 0.892 1.00 93.19 80 LEU A CA 1
ATOM 663 C C . LEU A 1 80 ? -7.852 -8.696 1.756 1.00 93.19 80 LEU A C 1
ATOM 665 O O . LEU A 1 80 ? -7.878 -8.595 2.978 1.00 93.19 80 LEU A O 1
ATOM 669 N N . GLU A 1 81 ? -8.042 -9.850 1.129 1.00 93.56 81 GLU A N 1
ATOM 670 C CA . GLU A 1 81 ? -8.093 -11.123 1.845 1.00 93.56 81 GLU A CA 1
ATOM 671 C C . GLU A 1 81 ? -6.658 -11.597 2.109 1.00 93.56 81 GLU A C 1
ATOM 673 O O . GLU A 1 81 ? -5.891 -11.807 1.166 1.00 93.56 81 GLU A O 1
ATOM 678 N N . ILE A 1 82 ? -6.284 -11.715 3.382 1.00 93.69 82 ILE A N 1
ATOM 679 C CA . ILE A 1 82 ? -4.961 -12.129 3.852 1.00 93.69 82 ILE A CA 1
ATOM 680 C C . ILE A 1 82 ? -5.144 -13.278 4.840 1.00 93.69 82 ILE A C 1
ATOM 682 O O . ILE A 1 82 ? -5.817 -13.130 5.859 1.00 93.69 82 ILE A O 1
ATOM 686 N N . ASP A 1 83 ? -4.558 -14.432 4.532 1.00 92.25 83 ASP A N 1
ATOM 687 C CA . ASP A 1 83 ? -4.655 -15.661 5.322 1.00 92.25 83 ASP A CA 1
ATOM 688 C C . ASP A 1 83 ? -6.113 -16.028 5.662 1.00 92.25 83 ASP A C 1
ATOM 690 O O . ASP A 1 83 ? -6.428 -16.472 6.767 1.00 92.25 83 ASP A O 1
ATOM 694 N N . GLY A 1 84 ? -7.012 -15.816 4.692 1.00 90.31 84 GLY A N 1
ATOM 695 C CA . GLY A 1 84 ? -8.449 -16.092 4.807 1.00 90.31 84 GLY A CA 1
ATOM 696 C C . GLY A 1 84 ? -9.269 -15.035 5.554 1.00 90.31 84 GLY A C 1
ATOM 697 O O . GLY A 1 84 ? -10.481 -15.190 5.647 1.00 90.31 84 GLY A O 1
ATOM 698 N N . ALA A 1 85 ? -8.654 -13.959 6.052 1.00 91.81 85 ALA A N 1
ATOM 699 C CA . ALA A 1 85 ? -9.353 -12.853 6.705 1.00 91.81 85 ALA A CA 1
ATOM 700 C C . ALA A 1 85 ? -9.339 -11.597 5.826 1.00 91.81 85 ALA A C 1
ATOM 702 O O . ALA A 1 85 ? -8.322 -11.266 5.220 1.00 91.81 85 ALA A O 1
ATOM 703 N N . VAL A 1 86 ? -10.444 -10.850 5.784 1.00 92.81 86 VAL A N 1
ATOM 704 C CA . VAL A 1 86 ? -10.461 -9.542 5.114 1.00 92.81 86 VAL A CA 1
ATOM 705 C C . VAL A 1 86 ? -9.836 -8.497 6.036 1.00 92.81 86 VAL A C 1
ATOM 707 O O . VAL A 1 86 ? -10.296 -8.280 7.159 1.00 92.81 86 VAL A O 1
ATOM 710 N N . GLU A 1 87 ? -8.791 -7.833 5.552 1.00 94.06 87 GLU A N 1
ATOM 711 C CA . GLU A 1 87 ? -8.024 -6.833 6.291 1.00 94.06 87 GLU A CA 1
ATOM 712 C C . GLU A 1 87 ? -7.950 -5.505 5.528 1.00 94.06 87 GLU A C 1
ATOM 714 O O . GLU A 1 87 ? -7.919 -5.465 4.295 1.00 94.06 87 GLU A O 1
ATOM 719 N N . LEU A 1 88 ? -7.895 -4.402 6.281 1.00 95.25 88 LEU A N 1
ATOM 720 C CA . LEU A 1 88 ? -7.656 -3.062 5.747 1.00 95.25 88 LEU A CA 1
ATOM 721 C C . LEU A 1 88 ? -6.151 -2.797 5.617 1.00 95.25 88 LEU A C 1
ATOM 723 O O . LEU A 1 88 ? -5.422 -2.798 6.612 1.00 95.25 88 LEU A O 1
ATOM 727 N N . ILE A 1 89 ? -5.704 -2.499 4.401 1.00 96.00 89 ILE A N 1
ATOM 728 C CA . ILE A 1 89 ? -4.316 -2.160 4.080 1.00 96.00 89 ILE A CA 1
ATOM 729 C C . ILE A 1 89 ? -4.203 -0.777 3.430 1.00 96.00 89 ILE A C 1
ATOM 731 O O . ILE A 1 89 ? -5.179 -0.200 2.955 1.00 96.00 89 ILE A O 1
ATOM 735 N N . TYR A 1 90 ? -2.978 -0.271 3.349 1.00 95.31 90 TYR A N 1
ATOM 736 C CA . TYR A 1 90 ? -2.617 0.952 2.645 1.00 95.31 90 TYR A CA 1
ATOM 737 C C . TYR A 1 90 ? -1.393 0.688 1.768 1.00 95.31 90 TYR A C 1
ATOM 739 O O . TYR A 1 90 ? -0.471 -0.013 2.181 1.00 95.31 90 TYR A O 1
ATOM 747 N N . PHE A 1 91 ? -1.361 1.267 0.568 1.00 94.00 91 PHE A N 1
ATOM 748 C CA . PHE A 1 91 ? -0.210 1.149 -0.342 1.00 94.00 91 PHE A CA 1
ATOM 749 C C . PHE A 1 91 ? 0.937 2.105 0.004 1.00 94.00 91 PHE A C 1
ATOM 751 O O . PHE A 1 91 ? 1.999 2.027 -0.596 1.00 94.00 91 PHE A O 1
ATOM 758 N N . ASP A 1 92 ? 0.713 3.013 0.954 1.00 92.38 92 ASP A N 1
ATOM 759 C CA . ASP A 1 92 ? 1.686 3.997 1.417 1.00 92.38 92 ASP A CA 1
ATOM 760 C C . ASP A 1 92 ? 1.337 4.410 2.864 1.00 92.38 92 ASP A C 1
ATOM 762 O O . ASP A 1 92 ? 0.152 4.627 3.162 1.00 92.38 92 ASP A O 1
ATOM 766 N N . PRO A 1 93 ? 2.313 4.534 3.785 1.00 90.62 93 PRO A N 1
ATOM 767 C CA . PRO A 1 93 ? 2.055 4.934 5.164 1.00 90.62 93 PRO A CA 1
ATOM 768 C C . PRO A 1 93 ? 1.401 6.318 5.287 1.00 90.62 93 PRO A C 1
ATOM 770 O O . PRO A 1 93 ? 0.625 6.525 6.224 1.00 90.62 93 PRO A O 1
ATOM 773 N N . ILE A 1 94 ? 1.642 7.264 4.365 1.00 91.12 94 ILE A N 1
ATOM 774 C CA . ILE A 1 94 ? 1.011 8.593 4.446 1.00 91.12 94 ILE A CA 1
ATOM 775 C C . ILE A 1 94 ? -0.507 8.499 4.300 1.00 91.12 94 ILE A C 1
ATOM 777 O O . ILE A 1 94 ? -1.232 9.255 4.948 1.00 91.12 94 ILE A O 1
ATOM 781 N N . TYR A 1 95 ? -0.998 7.537 3.515 1.00 93.06 95 TYR A N 1
ATOM 782 C CA . TYR A 1 95 ? -2.428 7.300 3.343 1.00 93.06 95 TYR A CA 1
ATOM 783 C C . TYR A 1 95 ? -3.046 6.792 4.647 1.00 93.06 95 TYR A C 1
ATOM 785 O O . TYR A 1 95 ? -4.083 7.309 5.048 1.00 93.06 95 TYR A O 1
ATOM 793 N N . ALA A 1 96 ? -2.372 5.886 5.364 1.00 91.62 96 ALA A N 1
ATOM 794 C CA . ALA A 1 96 ? -2.828 5.414 6.674 1.00 91.62 96 ALA A CA 1
ATOM 795 C C . ALA A 1 96 ? -2.963 6.566 7.683 1.00 91.62 96 ALA A C 1
ATOM 797 O O . ALA A 1 96 ? -3.965 6.675 8.387 1.00 91.62 96 ALA A O 1
ATOM 798 N N . ILE A 1 97 ? -1.981 7.473 7.719 1.00 89.88 97 ILE A N 1
ATOM 799 C CA . ILE A 1 97 ? -2.004 8.646 8.608 1.00 89.88 97 ILE A CA 1
ATOM 800 C C . ILE A 1 97 ? -3.139 9.601 8.224 1.00 89.88 97 ILE A C 1
ATOM 802 O O . ILE A 1 97 ? -3.834 10.126 9.093 1.00 89.88 97 ILE A O 1
ATOM 806 N N . LYS A 1 98 ? -3.323 9.849 6.924 1.00 91.69 98 LYS A N 1
ATOM 807 C CA . LYS A 1 98 ? -4.353 10.761 6.410 1.00 91.69 98 LYS A CA 1
ATOM 808 C C . LYS A 1 98 ? -5.766 10.212 6.557 1.00 91.69 98 LYS A C 1
ATOM 810 O O . LYS A 1 98 ? -6.702 11.007 6.559 1.00 91.69 98 LYS A O 1
ATOM 815 N N . ASP A 1 99 ? -5.916 8.903 6.714 1.00 92.19 99 ASP A N 1
ATOM 816 C CA . ASP A 1 99 ? -7.214 8.269 6.914 1.00 92.19 99 ASP A CA 1
ATOM 817 C C . ASP A 1 99 ? -7.680 8.270 8.372 1.00 92.19 99 ASP A C 1
ATOM 819 O O . ASP A 1 99 ? -8.879 8.196 8.624 1.00 92.19 99 ASP A O 1
ATOM 823 N N . LEU A 1 100 ? -6.770 8.438 9.340 1.00 88.94 100 LEU A N 1
ATOM 824 C CA . LEU A 1 100 ? -7.101 8.467 10.773 1.00 88.94 100 LEU A CA 1
ATOM 825 C C . LEU A 1 100 ? -8.294 9.371 11.140 1.00 88.94 100 LEU A C 1
ATOM 827 O O . LEU A 1 100 ? -9.137 8.916 11.906 1.00 88.94 100 LEU A O 1
ATOM 831 N N . PRO A 1 101 ? -8.436 10.606 10.611 1.00 88.75 101 PRO A N 1
ATOM 832 C CA . PRO A 1 101 ? -9.583 11.462 10.923 1.00 88.75 101 PRO A CA 1
ATOM 833 C C . PRO A 1 101 ? -10.917 10.978 10.332 1.00 88.75 101 PRO A C 1
ATOM 835 O O . PRO A 1 101 ? -11.967 11.528 10.660 1.00 88.75 101 PRO A O 1
ATOM 838 N N . HIS A 1 102 ? -10.891 10.023 9.402 1.00 90.38 102 HIS A N 1
ATOM 839 C CA . HIS A 1 102 ? -12.078 9.430 8.782 1.00 90.38 102 HIS A CA 1
ATOM 840 C C . HIS A 1 102 ? -12.485 8.114 9.443 1.00 90.38 102 HIS A C 1
ATOM 842 O O . HIS A 1 102 ? -13.653 7.724 9.370 1.00 90.38 102 HIS A O 1
ATOM 848 N N . LEU A 1 103 ? -11.542 7.450 10.109 1.00 89.81 103 LEU A N 1
ATOM 849 C CA . LEU A 1 103 ? -11.811 6.248 10.876 1.00 89.81 103 LEU A CA 1
ATOM 850 C C . LEU A 1 103 ? -12.608 6.597 12.135 1.00 89.81 103 LEU A C 1
ATOM 852 O O . LEU A 1 103 ? -12.230 7.487 12.897 1.00 89.81 103 LEU A O 1
ATOM 856 N N . LYS A 1 104 ? -13.725 5.901 12.357 1.00 88.00 104 LYS A N 1
ATOM 857 C CA . LYS A 1 104 ? -14.502 6.068 13.588 1.00 88.00 104 LYS A CA 1
ATOM 858 C C . LYS A 1 104 ? -13.918 5.159 14.661 1.00 88.00 104 LYS A C 1
ATOM 860 O O . LYS A 1 104 ? -13.935 3.940 14.526 1.00 88.00 104 LYS A O 1
ATOM 865 N N . PHE A 1 105 ? -13.423 5.764 15.728 1.00 86.00 105 PHE A N 1
ATOM 866 C CA . PHE A 1 105 ? -12.967 5.087 16.939 1.00 86.00 105 PHE A CA 1
ATOM 867 C C . PHE A 1 105 ? -13.875 5.478 18.106 1.00 86.00 105 PHE A C 1
ATOM 869 O O . PHE A 1 105 ? -14.416 6.586 18.141 1.00 86.00 105 PHE A O 1
ATOM 876 N N . SER A 1 106 ? -14.064 4.564 19.054 1.00 84.81 106 SER A N 1
ATOM 877 C CA . SER A 1 106 ? -14.887 4.806 20.243 1.00 84.81 106 SER A CA 1
ATOM 878 C C . SER A 1 106 ? -14.083 5.441 21.375 1.00 84.81 106 SER A C 1
ATOM 880 O O . SER A 1 106 ? -14.650 6.056 22.281 1.00 84.81 106 SER A O 1
ATOM 882 N N . LYS A 1 107 ? -12.751 5.323 21.324 1.00 85.25 107 LYS A N 1
ATOM 883 C CA . LYS A 1 107 ? -11.867 5.883 22.346 1.00 85.25 107 LYS A CA 1
ATOM 884 C C . LYS A 1 107 ? -11.740 7.409 22.266 1.00 85.25 107 LYS A C 1
ATOM 886 O O . LYS A 1 107 ? -11.684 7.976 21.179 1.00 85.25 107 LYS A O 1
ATOM 891 N N . PRO A 1 108 ? -11.581 8.091 23.410 1.00 85.06 108 PRO A N 1
ATOM 892 C CA . PRO A 1 108 ? -11.121 9.474 23.435 1.00 85.06 108 PRO A CA 1
ATOM 893 C C . PRO A 1 108 ? -9.784 9.650 22.691 1.00 85.06 108 PRO A C 1
ATOM 895 O O . PRO A 1 108 ? -8.906 8.784 22.753 1.00 85.06 108 PRO A O 1
ATOM 898 N N . VAL A 1 109 ? -9.612 10.784 22.003 1.00 81.75 109 VAL A N 1
ATOM 899 C CA . VAL A 1 109 ? -8.436 11.079 21.153 1.00 81.75 109 VAL A CA 1
ATOM 900 C C . VAL A 1 109 ? -7.118 10.979 21.930 1.00 81.75 109 VAL A C 1
ATOM 902 O O . VAL A 1 109 ? -6.117 10.485 21.416 1.00 81.75 109 VAL A O 1
ATOM 905 N N . ASP A 1 110 ? -7.114 11.400 23.192 1.00 86.50 110 ASP A N 1
ATOM 906 C CA . ASP A 1 110 ? -5.964 11.362 24.098 1.00 86.50 110 ASP A CA 1
ATOM 907 C C . ASP A 1 110 ? -5.579 9.940 24.541 1.00 86.50 110 ASP A C 1
ATOM 909 O O . ASP A 1 110 ? -4.441 9.715 24.967 1.00 86.50 110 ASP A O 1
ATOM 913 N N . GLN A 1 111 ? -6.474 8.962 24.384 1.00 88.19 111 GLN A N 1
ATOM 914 C CA . GLN A 1 111 ? -6.269 7.547 24.720 1.00 88.19 111 GLN A CA 1
ATOM 915 C C . GLN A 1 111 ? -6.083 6.653 23.492 1.00 88.19 111 GLN A C 1
ATOM 917 O O . GLN A 1 111 ? -5.596 5.520 23.612 1.00 88.19 111 GLN A O 1
ATOM 922 N N . PHE A 1 112 ? -6.452 7.150 22.312 1.00 87.75 112 PHE A N 1
ATOM 923 C CA . PHE A 1 112 ? -6.237 6.450 21.060 1.00 87.75 112 PHE A CA 1
ATOM 924 C C . PHE A 1 112 ? -4.734 6.313 20.793 1.00 87.75 112 PHE A C 1
ATOM 926 O O . PHE A 1 112 ? -3.957 7.271 20.867 1.00 87.75 112 PHE A O 1
ATOM 933 N N . ARG A 1 113 ? -4.294 5.083 20.539 1.00 89.12 113 ARG A N 1
ATOM 934 C CA . ARG A 1 113 ? -2.911 4.759 20.193 1.00 89.12 113 ARG A CA 1
ATOM 935 C C . ARG A 1 113 ? -2.939 3.907 18.945 1.00 89.12 113 ARG A C 1
ATOM 937 O O . ARG A 1 113 ? -3.685 2.934 18.872 1.00 89.12 113 ARG A O 1
ATOM 944 N N . PHE A 1 114 ? -2.079 4.251 18.000 1.00 90.00 114 PHE A N 1
ATOM 945 C CA . PHE A 1 114 ? -1.912 3.489 16.779 1.00 90.00 114 PHE A CA 1
ATOM 946 C C . PHE A 1 114 ? -0.435 3.310 16.447 1.00 90.00 114 PHE A C 1
ATOM 948 O O . PHE A 1 114 ? 0.431 4.041 16.937 1.00 90.00 114 PHE A O 1
ATOM 955 N N . LYS A 1 115 ? -0.161 2.316 15.610 1.00 91.12 115 LYS A N 1
ATOM 956 C CA . LYS A 1 115 ? 1.137 2.052 14.997 1.00 91.12 115 LYS A CA 1
ATOM 957 C C . LYS A 1 115 ? 0.916 1.690 13.537 1.00 91.12 115 LYS A C 1
ATOM 959 O O . LYS A 1 115 ? -0.139 1.175 13.176 1.00 91.12 115 LYS A O 1
ATOM 964 N N . ILE A 1 116 ? 1.922 1.949 12.714 1.00 91.50 116 ILE A N 1
ATOM 965 C CA . ILE A 1 116 ? 1.942 1.491 11.327 1.00 91.50 116 ILE A CA 1
ATOM 966 C C . ILE A 1 116 ? 2.849 0.268 11.269 1.00 91.50 116 ILE A C 1
ATOM 968 O O . ILE A 1 116 ? 3.934 0.270 11.847 1.00 91.50 116 ILE A O 1
ATOM 972 N N . GLN A 1 117 ? 2.389 -0.782 10.606 1.00 93.00 117 GLN A N 1
ATOM 973 C CA . GLN A 1 117 ? 3.149 -2.006 10.394 1.00 93.00 117 GLN A CA 1
ATOM 974 C C . GLN A 1 117 ? 3.342 -2.201 8.895 1.00 93.00 117 GLN A C 1
ATOM 976 O O . GLN A 1 117 ? 2.371 -2.139 8.148 1.00 93.00 117 GLN A O 1
ATOM 981 N N . GLN A 1 118 ? 4.575 -2.439 8.457 1.00 91.19 118 GLN A N 1
ATOM 982 C CA . GLN A 1 118 ? 4.848 -2.846 7.082 1.00 91.19 118 GLN A CA 1
ATOM 983 C C . GLN A 1 118 ? 4.708 -4.363 6.976 1.00 91.19 118 GLN A C 1
ATOM 985 O O . GLN A 1 118 ? 5.158 -5.099 7.858 1.00 91.19 118 GLN A O 1
ATOM 990 N N . VAL A 1 119 ? 4.081 -4.826 5.900 1.00 92.19 119 VAL A N 1
ATOM 991 C CA . VAL A 1 119 ? 3.700 -6.222 5.697 1.00 92.19 119 VAL A CA 1
ATOM 992 C C . VAL A 1 119 ? 4.083 -6.652 4.290 1.00 92.19 119 VAL A C 1
ATOM 994 O O . VAL A 1 119 ? 3.758 -5.977 3.313 1.00 92.19 119 VAL A O 1
ATOM 997 N N . GLY A 1 120 ? 4.775 -7.782 4.191 1.00 90.81 120 GLY A N 1
ATOM 998 C CA . GLY A 1 120 ? 5.063 -8.454 2.934 1.00 90.81 120 GLY A CA 1
ATOM 999 C C . GLY A 1 120 ? 4.047 -9.548 2.666 1.00 90.81 120 GLY A C 1
ATOM 1000 O O . GLY A 1 120 ? 3.925 -10.477 3.461 1.00 90.81 120 GLY A O 1
ATOM 1001 N N . LEU A 1 121 ? 3.363 -9.461 1.532 1.00 90.69 121 LEU A N 1
ATOM 1002 C CA . LEU A 1 121 ? 2.327 -10.398 1.118 1.00 90.69 121 LEU A CA 1
ATOM 1003 C C . LEU A 1 121 ? 2.723 -11.106 -0.175 1.00 90.69 121 LEU A C 1
ATOM 1005 O O . LEU A 1 121 ? 3.400 -10.528 -1.024 1.00 90.69 121 LEU A O 1
ATOM 1009 N N . THR A 1 122 ? 2.248 -12.332 -0.364 1.00 89.81 122 THR A N 1
ATOM 1010 C CA . THR A 1 122 ? 2.364 -13.059 -1.631 1.00 89.81 122 THR A CA 1
ATOM 1011 C C . THR A 1 122 ? 1.047 -13.690 -2.029 1.00 89.81 122 THR A C 1
ATOM 1013 O O . THR A 1 122 ? 0.282 -14.134 -1.183 1.00 89.81 122 THR A O 1
ATOM 1016 N N . ASN A 1 123 ? 0.781 -13.741 -3.324 1.00 87.62 123 ASN A N 1
ATOM 1017 C CA . ASN A 1 123 ? -0.328 -14.479 -3.902 1.00 87.62 123 ASN A CA 1
ATOM 1018 C C . ASN A 1 123 ? 0.239 -15.397 -4.989 1.00 87.62 123 ASN A C 1
ATOM 1020 O O . ASN A 1 123 ? 1.037 -14.963 -5.820 1.00 87.62 123 ASN A O 1
ATOM 1024 N N . ILE A 1 124 ? -0.174 -16.666 -4.979 1.00 82.06 124 ILE A N 1
ATOM 1025 C CA . ILE A 1 124 ? 0.329 -17.724 -5.875 1.00 82.06 124 ILE A CA 1
ATOM 1026 C C . ILE A 1 124 ? -0.474 -17.776 -7.202 1.00 82.06 124 ILE A C 1
ATOM 1028 O O . ILE A 1 124 ? -0.258 -18.636 -8.051 1.00 82.06 124 ILE A O 1
ATOM 1032 N N . GLY A 1 125 ? -1.395 -16.837 -7.432 1.00 72.56 125 GLY A N 1
ATOM 1033 C CA . GLY A 1 125 ? -2.201 -16.728 -8.654 1.00 72.56 125 GLY A CA 1
ATOM 1034 C C . GLY A 1 125 ? -3.445 -17.619 -8.660 1.00 72.56 125 GLY A C 1
ATOM 1035 O O . GLY A 1 125 ? -3.957 -17.962 -9.723 1.00 72.56 125 GLY A O 1
ATOM 1036 N N . ARG A 1 126 ? -3.934 -18.026 -7.483 1.00 68.12 126 ARG A N 1
ATOM 1037 C CA . ARG A 1 126 ? -5.179 -18.795 -7.323 1.00 68.12 126 ARG A CA 1
ATOM 1038 C C . ARG A 1 126 ? -6.187 -17.973 -6.522 1.00 68.12 126 ARG A C 1
ATOM 1040 O O . ARG A 1 126 ? -6.421 -18.243 -5.351 1.00 68.12 126 ARG A O 1
ATOM 1047 N N . GLY A 1 127 ? -6.762 -16.957 -7.163 1.00 69.44 127 GLY A N 1
ATOM 1048 C CA . GLY A 1 127 ? -7.747 -16.058 -6.550 1.00 69.44 127 GLY A CA 1
ATOM 1049 C C . GLY A 1 127 ? -7.130 -14.808 -5.920 1.00 69.44 127 GLY A C 1
ATOM 1050 O O . GLY A 1 127 ? -6.014 -14.419 -6.258 1.00 69.44 127 GLY A O 1
ATOM 1051 N N . SER A 1 128 ? -7.880 -14.155 -5.033 1.00 73.75 128 SER A N 1
ATOM 1052 C CA . SER A 1 128 ? -7.521 -12.880 -4.391 1.00 73.75 128 SER A CA 1
ATOM 1053 C C . SER A 1 128 ? -6.913 -13.023 -2.996 1.00 73.75 128 SER A C 1
ATOM 1055 O O . SER A 1 128 ? -6.654 -12.006 -2.363 1.00 73.75 128 SER A O 1
ATOM 1057 N N . ASN A 1 129 ? -6.693 -14.249 -2.518 1.00 87.69 129 ASN A N 1
ATOM 1058 C CA . ASN A 1 129 ? -6.186 -14.502 -1.174 1.00 87.69 129 ASN A CA 1
ATOM 1059 C C . ASN A 1 129 ? -4.653 -14.408 -1.142 1.00 87.69 129 ASN A C 1
ATOM 1061 O O . ASN A 1 129 ? -3.952 -15.021 -1.955 1.00 87.69 129 ASN A O 1
ATOM 1065 N N . TYR A 1 130 ? -4.150 -13.605 -0.215 1.00 92.50 130 TYR A N 1
ATOM 1066 C CA . TYR A 1 130 ? -2.736 -13.368 0.013 1.00 92.50 130 TYR A CA 1
ATOM 1067 C C . TYR A 1 130 ? -2.256 -14.099 1.261 1.00 92.50 130 TYR A C 1
ATOM 1069 O O . TYR A 1 130 ? -2.983 -14.238 2.233 1.00 92.50 130 TYR A O 1
ATOM 1077 N N . THR A 1 131 ? -0.991 -14.498 1.263 1.00 92.19 131 THR A N 1
ATOM 1078 C CA . THR A 1 131 ? -0.309 -15.047 2.434 1.00 92.19 131 THR A CA 1
ATOM 1079 C C . THR A 1 131 ? 0.718 -14.052 2.947 1.00 92.19 131 THR A C 1
ATOM 1081 O O . THR A 1 131 ? 1.510 -13.515 2.164 1.00 92.19 131 THR A O 1
ATOM 1084 N N . GLU A 1 132 ? 0.724 -13.806 4.257 1.00 92.94 132 GLU A N 1
ATOM 1085 C CA . GLU A 1 132 ? 1.757 -12.994 4.894 1.00 92.94 132 GLU A CA 1
ATOM 1086 C C . GLU A 1 132 ? 3.092 -13.750 4.945 1.00 92.94 132 GLU A C 1
ATOM 1088 O O . GLU A 1 132 ? 3.190 -14.853 5.477 1.00 92.94 132 GLU A O 1
ATOM 1093 N N . ILE A 1 133 ? 4.149 -13.138 4.404 1.00 92.44 133 ILE A N 1
ATOM 1094 C CA . ILE A 1 133 ? 5.516 -13.676 4.469 1.00 92.44 133 ILE A CA 1
ATOM 1095 C C . ILE A 1 133 ? 6.289 -13.042 5.628 1.00 92.44 133 ILE A C 1
ATOM 1097 O O . ILE A 1 133 ? 7.096 -13.704 6.283 1.00 92.44 133 ILE A O 1
ATOM 1101 N N . TYR A 1 134 ? 6.095 -11.743 5.858 1.00 88.31 134 TYR A N 1
ATOM 1102 C CA . TYR A 1 134 ? 6.765 -11.016 6.929 1.00 88.31 134 TYR A CA 1
ATOM 1103 C C . TYR A 1 134 ? 5.941 -9.813 7.381 1.00 88.31 134 TYR A C 1
ATOM 1105 O O . TYR A 1 134 ? 5.175 -9.240 6.606 1.00 88.31 134 TYR A O 1
ATOM 1113 N N . SER A 1 135 ? 6.196 -9.359 8.604 1.00 90.44 135 SER A N 1
ATOM 1114 C CA . SER A 1 135 ? 5.694 -8.087 9.112 1.00 90.44 135 SER A CA 1
ATOM 1115 C C . SER A 1 135 ? 6.670 -7.456 10.100 1.00 90.44 135 SER A C 1
ATOM 1117 O O . SER A 1 135 ? 7.381 -8.145 10.838 1.00 90.44 135 SER A O 1
ATOM 1119 N N . PHE A 1 136 ? 6.734 -6.125 10.104 1.00 88.94 136 PHE A N 1
ATOM 1120 C CA . PHE A 1 136 ? 7.504 -5.373 11.086 1.00 88.94 136 PHE A CA 1
ATOM 1121 C C . PHE A 1 136 ? 6.821 -4.065 11.470 1.00 88.94 136 PHE A C 1
ATOM 1123 O O . PHE A 1 136 ? 6.333 -3.305 10.632 1.00 88.94 136 PHE A O 1
ATOM 1130 N N . ASP A 1 137 ? 6.798 -3.811 12.774 1.00 88.94 137 ASP A N 1
ATOM 1131 C CA . ASP A 1 137 ? 6.243 -2.589 13.334 1.00 88.94 137 ASP A CA 1
ATOM 1132 C C . ASP A 1 137 ? 7.194 -1.429 13.063 1.00 88.94 137 ASP A C 1
ATOM 1134 O O . ASP A 1 137 ? 8.386 -1.507 13.368 1.00 88.94 137 ASP A O 1
ATOM 1138 N N . MET A 1 138 ? 6.648 -0.337 12.544 1.00 84.31 138 MET A N 1
ATOM 1139 C CA . MET A 1 138 ? 7.397 0.881 12.296 1.00 84.31 138 MET A CA 1
ATOM 1140 C C . MET A 1 138 ? 7.247 1.855 13.459 1.00 84.31 138 MET A C 1
ATOM 1142 O O . MET A 1 138 ? 6.157 2.064 14.005 1.00 84.31 138 MET A O 1
ATOM 1146 N N . ARG A 1 139 ? 8.342 2.526 13.815 1.00 76.69 139 ARG A N 1
ATOM 1147 C CA . ARG A 1 139 ? 8.291 3.705 14.684 1.00 76.69 139 ARG A CA 1
ATOM 1148 C C . ARG A 1 139 ? 7.673 4.875 13.923 1.00 76.69 139 ARG A C 1
ATOM 1150 O O . ARG A 1 139 ? 7.807 4.985 12.708 1.00 76.69 139 ARG A O 1
ATOM 1157 N N . ALA A 1 140 ? 7.070 5.819 14.643 1.00 70.56 140 ALA A N 1
ATOM 1158 C CA . ALA A 1 140 ? 6.479 7.013 14.030 1.00 70.56 140 ALA A CA 1
ATOM 1159 C C . ALA A 1 140 ? 7.491 7.819 13.187 1.00 70.56 140 ALA A C 1
ATOM 1161 O O . ALA A 1 140 ? 7.155 8.322 12.117 1.00 70.56 140 ALA A O 1
ATOM 1162 N N . SER A 1 141 ? 8.746 7.897 13.642 1.00 70.62 141 SER A N 1
ATOM 1163 C CA . SER A 1 141 ? 9.842 8.539 12.907 1.00 70.62 141 SER A CA 1
ATOM 1164 C C . SER A 1 141 ? 10.247 7.785 11.637 1.00 70.62 141 SER A C 1
ATOM 1166 O O . SER A 1 141 ? 10.704 8.408 10.686 1.00 70.62 141 SER A O 1
ATOM 1168 N N . GLU A 1 142 ? 10.088 6.461 11.616 1.00 75.25 142 GLU A N 1
ATOM 1169 C CA . GLU A 1 142 ? 10.397 5.612 10.459 1.00 75.25 142 GLU A CA 1
ATOM 1170 C C . GLU A 1 142 ? 9.269 5.691 9.428 1.00 75.25 142 GLU A C 1
ATOM 1172 O O . GLU A 1 142 ? 9.535 5.877 8.248 1.00 75.25 142 GLU A O 1
ATOM 1177 N N . ALA A 1 143 ? 8.008 5.641 9.873 1.00 72.88 143 ALA A N 1
ATOM 1178 C CA . ALA A 1 143 ? 6.839 5.718 8.997 1.00 72.88 143 ALA A CA 1
ATOM 1179 C C . ALA A 1 143 ? 6.783 7.026 8.199 1.00 72.88 143 ALA A C 1
ATOM 1181 O O . ALA A 1 143 ? 6.457 7.012 7.018 1.00 72.88 143 ALA A O 1
ATOM 1182 N N . LYS A 1 144 ? 7.153 8.152 8.823 1.00 71.44 144 LYS A N 1
ATOM 1183 C CA . LYS A 1 144 ? 7.185 9.460 8.155 1.00 71.44 144 LYS A CA 1
ATOM 1184 C C . LYS A 1 144 ? 8.237 9.542 7.045 1.00 71.44 144 LYS A C 1
ATOM 1186 O O . LYS A 1 144 ? 8.039 10.283 6.089 1.00 71.44 144 LYS A O 1
ATOM 1191 N N . ASN A 1 145 ? 9.341 8.813 7.190 1.00 71.50 145 ASN A N 1
ATOM 1192 C CA . ASN A 1 145 ? 10.492 8.884 6.292 1.00 71.50 145 ASN A CA 1
ATOM 1193 C C . ASN A 1 145 ? 10.618 7.651 5.389 1.00 71.50 145 ASN A C 1
ATOM 1195 O O . ASN A 1 145 ? 11.609 7.539 4.669 1.00 71.50 145 ASN A O 1
ATOM 1199 N N . GLN A 1 146 ? 9.648 6.730 5.425 1.00 78.06 146 GLN A N 1
ATOM 1200 C CA . GLN A 1 146 ? 9.609 5.624 4.477 1.00 78.06 146 GLN A CA 1
ATOM 1201 C C . GLN A 1 146 ? 9.494 6.211 3.069 1.00 78.06 146 GLN A C 1
ATOM 1203 O O . GLN A 1 146 ? 8.677 7.094 2.822 1.00 78.06 146 GLN A O 1
ATOM 1208 N N . ASN A 1 147 ? 10.365 5.780 2.171 1.00 75.69 147 ASN A N 1
ATOM 1209 C CA . ASN A 1 147 ? 10.347 6.179 0.779 1.00 75.69 147 ASN A CA 1
ATOM 1210 C C . ASN A 1 147 ? 10.746 4.967 -0.051 1.00 75.69 147 ASN A C 1
ATOM 1212 O O . ASN A 1 147 ? 11.936 4.677 -0.234 1.00 75.69 147 ASN A O 1
ATOM 1216 N N . ASP A 1 148 ? 9.735 4.284 -0.575 1.00 82.19 148 ASP A N 1
ATOM 1217 C CA . ASP A 1 148 ? 9.930 3.077 -1.364 1.00 82.19 148 ASP A CA 1
ATOM 1218 C C . ASP A 1 148 ? 10.719 3.355 -2.655 1.00 82.19 148 ASP A C 1
ATOM 1220 O O . ASP A 1 148 ? 11.308 2.425 -3.207 1.00 82.19 148 ASP A O 1
ATOM 1224 N N . LYS A 1 149 ? 10.845 4.624 -3.096 1.00 86.06 149 LYS A N 1
ATOM 1225 C CA . LYS A 1 149 ? 11.753 5.021 -4.192 1.00 86.06 149 LYS A CA 1
ATOM 1226 C C . LYS A 1 149 ? 13.179 4.552 -3.927 1.00 86.06 149 LYS A C 1
ATOM 1228 O O . LYS A 1 1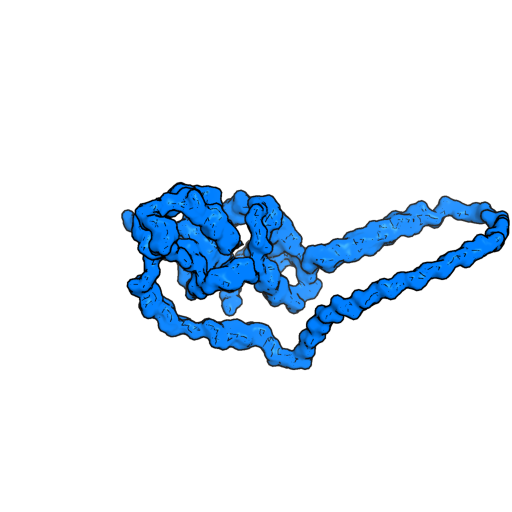49 ? 13.801 3.995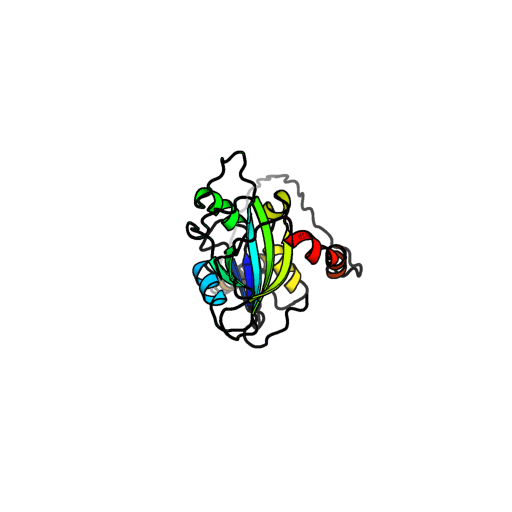 -4.823 1.00 86.06 149 LYS A O 1
ATOM 1233 N N . ILE A 1 150 ? 13.710 4.752 -2.720 1.00 83.81 150 ILE A N 1
ATOM 1234 C CA . ILE A 1 150 ? 15.103 4.385 -2.412 1.00 83.81 150 ILE A CA 1
ATOM 1235 C C . ILE A 1 150 ? 15.286 2.869 -2.486 1.00 83.81 150 ILE A C 1
ATOM 1237 O O . ILE A 1 150 ? 16.279 2.388 -3.031 1.00 83.81 150 ILE A O 1
ATOM 1241 N N . PHE A 1 151 ? 14.301 2.116 -1.998 1.00 81.75 151 PHE A N 1
ATOM 1242 C CA . PHE A 1 151 ? 14.301 0.664 -2.115 1.00 81.75 151 PHE A CA 1
ATOM 1243 C C . PHE A 1 151 ? 14.234 0.220 -3.582 1.00 81.75 151 PHE A C 1
ATOM 1245 O O . PHE A 1 151 ? 15.028 -0.617 -4.007 1.00 81.75 151 PHE A O 1
ATOM 1252 N N . ALA A 1 152 ? 13.342 0.817 -4.374 1.00 84.38 152 ALA A N 1
ATOM 1253 C CA . ALA A 1 152 ? 13.213 0.524 -5.795 1.00 84.38 152 ALA A CA 1
ATOM 1254 C C . ALA A 1 152 ? 14.511 0.813 -6.564 1.00 84.38 152 ALA A C 1
ATOM 1256 O O . ALA A 1 152 ? 14.973 -0.039 -7.319 1.00 84.38 152 ALA A O 1
ATOM 1257 N N . LEU A 1 153 ? 15.144 1.963 -6.321 1.00 83.50 153 LEU A N 1
ATOM 1258 C CA . LEU A 1 153 ? 16.431 2.309 -6.927 1.00 83.50 153 LEU A CA 1
ATOM 1259 C C . LEU A 1 153 ? 17.525 1.307 -6.543 1.00 83.50 153 LEU A C 1
ATOM 1261 O O . LEU A 1 153 ? 18.286 0.880 -7.404 1.00 83.50 153 LEU A O 1
ATOM 1265 N N . ALA A 1 154 ? 17.576 0.872 -5.281 1.00 84.31 154 ALA A N 1
ATOM 1266 C CA . ALA A 1 154 ? 18.545 -0.127 -4.836 1.00 84.31 154 ALA A CA 1
ATOM 1267 C C . ALA A 1 154 ? 18.360 -1.488 -5.535 1.00 84.31 154 ALA A C 1
ATOM 1269 O O . ALA A 1 154 ? 19.351 -2.145 -5.851 1.00 84.31 154 ALA A O 1
ATOM 1270 N N . VAL A 1 155 ? 17.115 -1.897 -5.820 1.00 83.44 155 VAL A N 1
ATOM 1271 C CA . VAL A 1 155 ? 16.816 -3.133 -6.570 1.00 83.44 155 VAL A CA 1
ATOM 1272 C C . VAL A 1 155 ? 17.403 -3.091 -7.985 1.00 83.44 155 VAL A C 1
ATOM 1274 O O . VAL A 1 155 ? 17.873 -4.118 -8.472 1.00 83.44 155 VAL A O 1
ATOM 1277 N N . PHE A 1 156 ? 17.410 -1.922 -8.630 1.00 84.25 156 PHE A N 1
ATOM 1278 C CA . PHE A 1 156 ? 17.904 -1.752 -9.999 1.00 84.25 156 PHE A CA 1
ATOM 1279 C C . PHE A 1 156 ? 19.297 -1.116 -10.100 1.00 84.25 156 PHE A C 1
ATOM 1281 O O . PHE A 1 156 ? 19.784 -0.910 -11.205 1.00 84.25 156 PHE A O 1
ATOM 1288 N N . ALA A 1 157 ? 19.979 -0.848 -8.983 1.00 84.12 157 ALA A N 1
ATOM 1289 C CA . ALA A 1 157 ? 21.244 -0.106 -8.963 1.00 84.12 157 ALA A CA 1
ATOM 1290 C C . ALA A 1 157 ? 22.366 -0.739 -9.810 1.00 84.12 157 ALA A C 1
ATOM 1292 O O . ALA A 1 157 ? 23.282 -0.045 -10.244 1.00 84.12 157 ALA A O 1
ATOM 1293 N N . LEU A 1 158 ? 22.308 -2.057 -10.026 1.00 84.06 158 LEU A N 1
ATOM 1294 C CA . LEU A 1 158 ? 23.276 -2.811 -10.828 1.00 84.06 158 LEU A CA 1
ATOM 1295 C C . LEU A 1 158 ? 22.733 -3.215 -12.208 1.00 84.06 158 LEU A C 1
ATOM 1297 O O . LEU A 1 158 ? 23.419 -3.922 -12.944 1.00 84.06 158 LEU A O 1
ATOM 1301 N N . ASP A 1 159 ? 21.508 -2.814 -12.555 1.00 83.88 159 ASP A N 1
ATOM 1302 C CA . ASP A 1 159 ? 20.880 -3.140 -13.832 1.00 83.88 159 ASP A CA 1
ATOM 1303 C C . ASP A 1 159 ? 21.211 -2.053 -14.870 1.00 83.88 159 ASP A C 1
ATOM 1305 O O . ASP A 1 159 ? 20.682 -0.945 -14.781 1.00 83.88 159 ASP A O 1
ATOM 1309 N N . PRO A 1 160 ? 22.054 -2.335 -15.882 1.00 85.69 160 PRO A N 1
ATOM 1310 C CA . PRO A 1 160 ? 22.472 -1.327 -16.857 1.00 85.69 160 PRO A CA 1
ATOM 1311 C C . PRO A 1 160 ? 21.331 -0.861 -17.773 1.00 85.69 160 PRO A C 1
ATOM 1313 O O . PRO A 1 160 ? 21.467 0.154 -18.447 1.00 85.69 160 PRO A O 1
ATOM 1316 N N . ALA A 1 161 ? 20.221 -1.603 -17.829 1.00 88.19 161 ALA A N 1
ATOM 1317 C CA . ALA A 1 161 ? 19.041 -1.224 -18.597 1.00 88.19 161 ALA A CA 1
ATOM 1318 C C . ALA A 1 161 ? 18.081 -0.318 -17.808 1.00 88.19 161 ALA A C 1
ATOM 1320 O O . ALA A 1 161 ? 17.065 0.114 -18.360 1.00 88.19 161 ALA A O 1
ATOM 1321 N N . PHE A 1 162 ? 18.351 -0.070 -16.524 1.00 88.19 162 PHE A N 1
ATOM 1322 C CA . PHE A 1 162 ? 17.535 0.813 -15.707 1.00 88.19 162 PHE A CA 1
ATOM 1323 C C . PHE A 1 162 ? 17.898 2.278 -15.955 1.00 88.19 162 PHE A C 1
ATOM 1325 O O . PHE A 1 162 ? 19.056 2.669 -15.833 1.00 88.19 162 PHE A O 1
ATOM 1332 N N . LYS A 1 163 ? 16.888 3.085 -16.286 1.00 88.12 163 LYS A N 1
ATOM 1333 C CA . LYS A 1 163 ? 16.991 4.542 -16.379 1.00 88.12 163 LYS A CA 1
ATOM 1334 C C . LYS A 1 163 ? 16.106 5.144 -15.303 1.00 88.12 163 LYS A C 1
ATOM 1336 O O . LYS A 1 163 ? 14.891 4.933 -15.312 1.00 88.12 163 LYS A O 1
ATOM 1341 N N . ASP A 1 164 ? 16.706 5.869 -14.368 1.00 82.44 164 ASP A N 1
ATOM 1342 C CA . ASP A 1 164 ? 15.928 6.655 -13.419 1.00 82.44 164 ASP A CA 1
ATOM 1343 C C . ASP A 1 164 ? 15.324 7.898 -14.099 1.00 82.44 164 ASP A C 1
ATOM 1345 O O . ASP A 1 164 ? 15.651 8.254 -15.232 1.00 82.44 164 ASP A O 1
ATOM 1349 N N . GLU A 1 165 ? 14.380 8.548 -13.421 1.00 76.25 165 GLU A N 1
ATOM 1350 C CA . GLU A 1 165 ? 13.696 9.726 -13.975 1.00 76.25 165 GLU A CA 1
ATOM 1351 C C . GLU A 1 165 ? 14.663 10.902 -14.217 1.00 76.25 165 GLU A C 1
ATOM 1353 O O . GLU A 1 165 ? 14.440 11.705 -15.120 1.00 76.25 165 GLU A O 1
ATOM 1358 N N . GLU A 1 166 ? 15.751 10.984 -13.445 1.00 71.38 166 GLU A N 1
ATOM 1359 C CA . GLU A 1 166 ? 16.746 12.061 -13.516 1.00 71.38 166 GLU A CA 1
ATOM 1360 C C . GLU A 1 166 ? 17.693 11.887 -14.719 1.00 71.38 166 GLU A C 1
ATOM 1362 O O . GLU A 1 166 ? 17.978 12.850 -15.431 1.00 71.38 166 GLU A O 1
ATOM 1367 N N . SER A 1 167 ? 18.119 10.659 -15.018 1.00 62.06 167 SER A N 1
ATOM 1368 C CA . SER A 1 167 ? 18.918 10.328 -16.207 1.00 62.06 167 SER A CA 1
ATOM 1369 C C . SER A 1 167 ? 18.102 10.381 -17.498 1.00 62.06 167 SER A C 1
ATOM 1371 O O . SER A 1 167 ? 18.611 10.836 -18.521 1.00 62.06 167 SER A O 1
ATOM 1373 N N . ALA A 1 168 ? 16.821 10.003 -17.462 1.00 59.78 168 ALA A N 1
ATOM 1374 C CA . ALA A 1 168 ? 15.949 10.101 -18.630 1.00 59.78 168 ALA A CA 1
ATOM 1375 C C . ALA A 1 168 ? 15.723 11.558 -19.076 1.00 59.78 168 ALA A C 1
ATOM 1377 O O . ALA A 1 168 ? 15.667 11.837 -20.275 1.00 59.78 168 ALA A O 1
ATOM 1378 N N . ALA A 1 169 ? 15.635 12.502 -18.133 1.00 60.97 169 ALA A N 1
ATOM 1379 C CA . ALA A 1 169 ? 15.482 13.920 -18.457 1.00 60.97 169 ALA A CA 1
ATOM 1380 C C . ALA A 1 169 ? 16.704 14.472 -19.217 1.00 60.97 169 ALA A C 1
ATOM 1382 O O . ALA A 1 169 ? 16.542 15.185 -20.207 1.00 60.97 169 ALA A O 1
ATOM 1383 N N . HIS A 1 170 ? 17.917 14.073 -18.820 1.00 57.72 170 HIS A N 1
ATOM 1384 C CA . HIS A 1 170 ? 19.156 14.492 -19.482 1.00 57.72 170 HIS A CA 1
ATOM 1385 C C . HIS A 1 170 ? 19.341 13.899 -20.886 1.00 57.72 170 HIS A C 1
ATOM 1387 O O . HIS A 1 170 ? 19.843 14.588 -21.775 1.00 57.72 170 HIS A O 1
ATOM 1393 N N . ASP A 1 171 ? 18.907 12.658 -21.119 1.00 58.81 171 ASP A N 1
ATOM 1394 C CA . ASP A 1 171 ? 18.930 12.058 -22.460 1.00 58.81 171 ASP A CA 1
ATOM 1395 C C . ASP A 1 171 ? 17.989 12.808 -23.423 1.00 58.81 171 ASP A C 1
ATOM 1397 O O . ASP A 1 171 ? 18.339 13.065 -24.576 1.00 58.81 171 ASP A O 1
ATOM 1401 N N . THR A 1 172 ? 16.822 13.232 -22.927 1.00 57.59 172 THR A N 1
ATOM 1402 C CA . THR A 1 172 ? 15.808 13.934 -23.731 1.00 57.59 172 THR A CA 1
ATOM 1403 C C . THR A 1 172 ? 16.259 15.351 -24.117 1.00 57.59 172 THR A C 1
ATOM 1405 O O . THR A 1 172 ? 16.003 15.805 -25.233 1.00 57.59 172 THR A O 1
ATOM 1408 N N . GLU A 1 173 ? 16.969 16.056 -23.227 1.00 55.31 173 GLU A N 1
ATOM 1409 C CA . GLU A 1 173 ? 17.544 17.375 -23.532 1.00 55.31 173 GLU A CA 1
ATOM 1410 C C . GLU A 1 173 ? 18.675 17.297 -24.568 1.00 55.31 173 GLU A C 1
ATOM 1412 O O . GLU A 1 173 ? 18.768 18.165 -25.440 1.00 55.31 173 GLU A O 1
ATOM 1417 N N . ASN A 1 174 ? 19.488 16.237 -24.536 1.00 51.62 174 ASN A N 1
ATOM 1418 C CA . ASN A 1 174 ? 20.546 16.018 -25.524 1.00 51.62 174 ASN A CA 1
ATOM 1419 C C . ASN A 1 174 ? 19.987 15.653 -26.914 1.00 51.62 174 ASN A C 1
ATOM 1421 O O . ASN A 1 174 ? 20.511 16.121 -27.926 1.00 51.62 174 ASN A O 1
ATOM 1425 N N . GLU A 1 175 ? 18.892 14.887 -26.993 1.00 53.66 175 GLU A N 1
ATOM 1426 C CA . GLU A 1 175 ? 18.223 14.595 -28.272 1.00 53.66 175 GLU A CA 1
ATOM 1427 C C . GLU A 1 175 ? 17.513 15.826 -28.870 1.00 53.66 175 GLU A C 1
ATOM 1429 O O . GLU A 1 175 ? 17.611 16.070 -30.076 1.00 53.66 175 GLU A O 1
ATOM 1434 N N . LEU A 1 176 ? 16.868 16.668 -28.048 1.00 52.62 176 LEU A N 1
ATOM 1435 C CA . LEU A 1 176 ? 16.289 17.938 -28.515 1.00 52.62 176 LEU A CA 1
ATOM 1436 C C . LEU A 1 176 ? 17.350 18.981 -28.908 1.00 52.62 176 LEU A C 1
ATOM 1438 O O . LEU A 1 176 ? 17.087 19.814 -29.781 1.00 52.62 176 LEU A O 1
ATOM 1442 N N . GLY A 1 177 ? 18.535 18.944 -28.291 1.00 45.97 177 GLY A N 1
ATOM 1443 C CA . GLY A 1 177 ? 19.690 19.752 -28.690 1.00 45.97 177 GLY A CA 1
ATOM 1444 C C . GLY A 1 177 ? 20.182 19.398 -30.095 1.00 45.97 177 GLY A C 1
ATOM 1445 O O . GLY A 1 177 ? 20.359 20.290 -30.926 1.00 45.97 177 GLY A O 1
ATOM 1446 N N . ASN A 1 178 ? 20.283 18.102 -30.399 1.00 47.28 178 ASN A N 1
ATOM 1447 C CA . ASN A 1 178 ? 20.740 17.616 -31.704 1.00 47.28 178 ASN A CA 1
ATOM 1448 C C . ASN A 1 178 ? 19.735 17.896 -32.838 1.00 47.28 178 ASN A C 1
ATOM 1450 O O . ASN A 1 178 ? 20.138 18.275 -33.936 1.00 47.28 178 ASN A O 1
ATOM 1454 N N . LEU A 1 179 ? 18.423 17.837 -32.571 1.00 47.50 179 LEU A N 1
ATOM 1455 C CA . LEU A 1 179 ? 17.390 18.201 -33.558 1.00 47.50 179 LEU A CA 1
ATOM 1456 C C . LEU A 1 179 ? 17.364 19.706 -33.893 1.00 47.50 179 LEU A C 1
ATOM 1458 O O . LEU A 1 179 ? 16.874 20.105 -34.953 1.00 47.50 179 LEU A O 1
ATOM 1462 N N . ARG A 1 180 ? 17.892 20.564 -33.010 1.00 44.16 180 ARG A N 1
ATOM 1463 C CA . ARG A 1 180 ? 17.993 22.015 -33.245 1.00 44.16 180 ARG A CA 1
ATOM 1464 C C . ARG A 1 180 ? 19.237 22.424 -34.035 1.00 44.16 180 ARG A C 1
ATOM 1466 O O . ARG A 1 180 ? 19.209 23.493 -34.649 1.00 44.16 180 ARG A O 1
ATOM 1473 N N . GLU A 1 181 ? 20.287 21.606 -34.055 1.00 47.12 181 GLU A N 1
ATOM 1474 C CA . GLU A 1 181 ? 21.500 21.879 -34.839 1.00 47.12 181 GLU A CA 1
ATOM 1475 C C . GLU A 1 181 ? 21.392 21.410 -36.299 1.00 47.12 181 GLU A C 1
ATOM 1477 O O . GLU A 1 181 ? 21.944 22.063 -37.185 1.00 47.12 181 GLU A O 1
ATOM 1482 N N . GLU A 1 182 ? 20.579 20.391 -36.599 1.00 42.78 182 GLU A N 1
ATOM 1483 C CA . GLU A 1 182 ? 20.349 19.934 -37.983 1.00 42.78 182 GLU A CA 1
ATOM 1484 C C . GLU A 1 182 ? 19.458 20.874 -38.822 1.00 42.78 182 GLU A C 1
ATOM 1486 O O . GLU A 1 182 ? 19.409 20.757 -40.043 1.00 42.78 182 GLU A O 1
ATOM 1491 N N . SER A 1 183 ? 18.799 21.866 -38.210 1.00 41.28 183 SER A N 1
ATOM 1492 C CA . SER A 1 183 ? 17.989 22.873 -38.926 1.00 41.28 183 SER A CA 1
ATOM 1493 C C . SER A 1 183 ? 18.730 24.185 -39.240 1.00 41.28 183 SER A C 1
ATOM 1495 O O . SER A 1 183 ? 18.091 25.171 -39.606 1.00 41.28 183 SER A O 1
ATOM 1497 N N . ARG A 1 184 ? 20.064 24.253 -39.088 1.00 41.81 184 ARG A N 1
ATOM 1498 C CA . ARG A 1 184 ? 20.843 25.493 -39.329 1.00 41.81 184 ARG A CA 1
ATOM 1499 C C . ARG A 1 184 ? 21.962 25.395 -40.367 1.00 41.81 184 ARG A C 1
ATOM 1501 O O . ARG A 1 184 ? 22.691 26.365 -40.556 1.00 41.81 184 ARG A O 1
ATOM 1508 N N . THR A 1 185 ? 22.075 24.296 -41.102 1.00 40.06 185 THR A N 1
ATOM 1509 C CA . THR A 1 185 ? 23.064 24.139 -42.183 1.00 40.06 185 THR A CA 1
ATOM 1510 C C . THR A 1 185 ? 22.441 24.289 -43.571 1.00 40.06 185 THR A C 1
ATOM 1512 O O . THR A 1 185 ? 22.572 23.426 -44.430 1.00 40.06 185 THR A O 1
ATOM 1515 N N . ALA A 1 186 ? 21.795 25.429 -43.814 1.00 41.62 186 ALA A N 1
ATOM 1516 C CA . ALA A 1 186 ? 21.557 25.947 -45.160 1.00 41.62 186 ALA A CA 1
ATOM 1517 C C . ALA A 1 186 ? 21.339 27.466 -45.089 1.00 41.62 186 ALA A C 1
ATOM 1519 O O . ALA A 1 186 ? 20.208 27.923 -45.017 1.00 41.62 186 ALA A O 1
ATOM 1520 N N . ASP A 1 187 ? 22.425 28.237 -44.994 1.00 33.38 187 ASP A N 1
ATOM 1521 C CA . ASP A 1 187 ? 22.656 29.384 -45.883 1.00 33.38 187 ASP A CA 1
ATOM 1522 C C . ASP A 1 187 ? 23.980 30.094 -45.572 1.00 33.38 187 ASP A C 1
ATOM 1524 O O . ASP A 1 187 ? 24.434 30.220 -44.434 1.00 33.38 187 ASP A O 1
ATOM 1528 N N . VAL A 1 188 ? 24.636 30.503 -46.651 1.00 37.94 188 VAL A N 1
ATOM 1529 C CA . VAL A 1 188 ? 26.039 30.899 -46.749 1.00 37.94 188 VAL A CA 1
ATOM 1530 C C . VAL A 1 188 ? 26.164 32.424 -46.923 1.00 37.94 188 VAL A C 1
ATOM 1532 O O . VAL A 1 188 ? 25.416 33.023 -47.682 1.00 37.94 188 VAL A O 1
ATOM 1535 N N . LEU A 1 189 ? 27.195 32.997 -46.276 1.00 33.31 189 LEU A N 1
ATOM 1536 C CA . LEU A 1 189 ? 27.884 34.292 -46.499 1.00 33.31 189 LEU A CA 1
ATOM 1537 C C . LEU A 1 189 ? 27.128 35.638 -46.344 1.00 33.31 189 LEU A C 1
ATOM 1539 O O . LEU A 1 189 ? 26.368 36.048 -47.213 1.00 33.31 189 LEU A O 1
ATOM 1543 N N . ASN A 1 190 ? 27.566 36.462 -45.375 1.00 32.38 190 ASN A N 1
ATOM 1544 C CA . ASN A 1 190 ? 28.429 37.641 -45.630 1.00 32.38 190 ASN A CA 1
ATOM 1545 C C . ASN A 1 190 ? 28.852 38.373 -44.326 1.00 32.38 190 ASN A C 1
ATOM 1547 O O . ASN A 1 190 ? 28.059 38.569 -43.413 1.00 32.38 190 ASN A O 1
ATOM 1551 N N . LYS A 1 191 ? 30.132 38.774 -44.256 1.00 34.78 191 LYS A N 1
ATOM 1552 C CA . LYS A 1 191 ? 30.788 39.663 -43.251 1.00 34.78 191 LYS A CA 1
ATOM 1553 C C . LYS A 1 191 ? 30.630 41.159 -43.666 1.00 34.78 191 LYS A C 1
ATOM 1555 O O . LYS A 1 191 ? 30.175 41.343 -44.794 1.00 34.78 191 LYS A O 1
ATOM 1560 N N . PRO A 1 192 ? 31.077 42.219 -42.920 1.00 37.41 192 PRO A N 1
ATOM 1561 C CA . PRO A 1 192 ? 31.918 42.271 -41.696 1.00 37.41 192 PRO A CA 1
ATOM 1562 C C . PRO A 1 192 ? 31.552 43.313 -40.580 1.00 37.41 192 PRO A C 1
ATOM 1564 O O . PRO A 1 192 ? 30.795 44.252 -40.787 1.00 37.41 192 PRO A O 1
ATOM 1567 N N . SER A 1 193 ? 32.268 43.178 -39.442 1.00 30.72 193 SER A N 1
ATOM 1568 C CA . SER A 1 193 ? 32.816 44.199 -38.498 1.00 30.72 193 SER A CA 1
ATOM 1569 C C . SER A 1 193 ? 31.908 45.121 -37.654 1.00 30.72 193 SER A C 1
ATOM 1571 O O . SER A 1 193 ? 31.150 45.907 -38.204 1.00 30.72 193 SER A O 1
ATOM 1573 N N . VAL A 1 194 ? 32.125 45.141 -36.322 1.00 30.44 194 VAL A N 1
ATOM 1574 C CA . VAL A 1 194 ? 32.776 46.228 -35.530 1.00 30.44 194 VAL A CA 1
ATOM 1575 C C . VAL A 1 194 ? 32.749 45.891 -34.018 1.00 30.44 194 VAL A C 1
ATOM 1577 O O . VAL A 1 194 ? 31.735 45.457 -33.481 1.00 30.44 194 VAL A O 1
ATOM 1580 N N . ASP A 1 195 ? 33.889 46.109 -33.351 1.00 30.34 195 ASP A N 1
ATOM 1581 C CA . ASP A 1 195 ? 34.129 46.032 -31.899 1.00 30.34 195 ASP A CA 1
ATOM 1582 C C . ASP A 1 195 ? 33.293 47.022 -31.059 1.00 30.34 195 ASP A C 1
ATOM 1584 O O . ASP A 1 195 ? 33.156 48.184 -31.446 1.00 30.34 195 ASP A O 1
ATOM 1588 N N . LYS A 1 196 ? 32.910 46.627 -29.828 1.00 29.47 196 LYS A N 1
ATOM 1589 C CA . LYS A 1 196 ? 33.443 47.184 -28.555 1.00 29.47 196 LYS A CA 1
ATOM 1590 C C . LYS A 1 196 ? 32.632 46.778 -27.305 1.00 29.47 196 LYS A C 1
ATOM 1592 O O . LYS A 1 196 ? 31.418 46.916 -27.258 1.00 29.47 196 LYS A O 1
ATOM 1597 N N . ASN A 1 197 ? 33.407 46.477 -26.256 1.00 27.97 197 ASN A N 1
ATOM 1598 C CA . ASN A 1 197 ? 33.172 46.696 -24.817 1.00 27.97 197 ASN A CA 1
ATOM 1599 C C . ASN A 1 197 ? 32.471 45.624 -23.951 1.00 27.97 197 ASN A C 1
ATOM 1601 O O . ASN A 1 197 ? 31.257 45.591 -23.802 1.00 27.97 197 ASN A O 1
ATOM 1605 N N . LYS A 1 198 ? 33.332 44.852 -23.261 1.00 31.44 198 LYS A N 1
ATOM 1606 C CA . LYS A 1 198 ? 33.468 44.740 -21.788 1.00 31.44 198 LYS A CA 1
ATOM 1607 C C . LYS A 1 198 ? 32.221 45.030 -20.944 1.00 31.44 198 LYS A C 1
ATOM 1609 O O . LYS A 1 198 ? 31.898 46.200 -20.765 1.00 31.44 198 LYS A O 1
ATOM 1614 N N . ILE A 1 199 ? 31.724 44.002 -20.247 1.00 30.59 199 ILE A N 1
ATOM 1615 C CA . ILE A 1 199 ? 31.307 44.097 -18.836 1.00 30.59 199 ILE A CA 1
ATOM 1616 C C . ILE A 1 199 ? 31.692 42.785 -18.128 1.00 30.59 199 ILE A C 1
ATOM 1618 O O . ILE A 1 199 ? 31.171 41.720 -18.447 1.00 30.59 199 ILE A O 1
ATOM 1622 N N . ASP A 1 200 ? 32.626 42.895 -17.180 1.00 30.73 200 ASP A N 1
ATOM 1623 C CA . ASP A 1 200 ? 32.918 41.904 -16.143 1.00 30.73 200 ASP A CA 1
ATOM 1624 C C . ASP A 1 200 ? 31.751 41.847 -15.149 1.00 30.73 200 ASP A C 1
ATOM 1626 O O . ASP A 1 200 ? 31.356 42.881 -14.611 1.00 30.73 200 ASP A O 1
ATOM 1630 N N . PHE A 1 201 ? 31.261 40.649 -14.828 1.00 30.52 201 PHE A N 1
ATOM 1631 C CA . PHE A 1 201 ? 30.522 40.412 -13.587 1.00 30.52 201 PHE A CA 1
ATOM 1632 C C . PHE A 1 201 ? 30.970 39.083 -12.976 1.00 30.52 201 PHE A C 1
ATOM 1634 O O . PHE A 1 201 ? 30.589 37.999 -13.414 1.00 30.52 201 PHE A O 1
ATOM 1641 N N . LYS A 1 202 ? 31.815 39.189 -11.945 1.00 33.31 202 LYS A N 1
ATOM 1642 C CA . LYS A 1 202 ? 32.074 38.114 -10.987 1.00 33.31 202 LYS A CA 1
ATOM 1643 C C . LYS A 1 202 ? 30.786 37.848 -10.207 1.00 33.31 202 LYS A C 1
ATOM 1645 O O . LYS A 1 202 ? 30.238 38.767 -9.607 1.00 33.31 202 LYS A O 1
ATOM 1650 N N . SER A 1 203 ? 30.349 36.594 -10.173 1.00 30.22 203 SER A N 1
ATOM 1651 C CA . SER A 1 203 ? 29.399 36.094 -9.181 1.00 30.22 203 SER A CA 1
ATOM 1652 C C . SER A 1 203 ? 30.002 34.848 -8.552 1.00 30.22 203 SER A C 1
ATOM 1654 O O . SER A 1 203 ? 30.030 33.783 -9.163 1.00 30.22 203 SER A O 1
ATOM 1656 N N . GLU A 1 204 ? 30.484 35.003 -7.326 1.00 34.22 204 GLU A N 1
ATOM 1657 C CA . GLU A 1 204 ? 30.766 33.906 -6.408 1.00 34.22 204 GLU A CA 1
ATOM 1658 C C . GLU A 1 204 ? 29.457 33.156 -6.121 1.00 34.22 204 GLU A C 1
ATOM 1660 O O . GLU A 1 204 ? 28.459 33.754 -5.717 1.00 34.22 204 GLU A O 1
ATOM 1665 N N . ARG A 1 205 ? 29.448 31.840 -6.341 1.00 30.86 205 ARG A N 1
ATOM 1666 C CA . ARG A 1 205 ? 28.502 30.921 -5.706 1.00 30.86 205 ARG A CA 1
ATOM 1667 C C . ARG A 1 205 ? 29.292 29.730 -5.189 1.00 30.86 205 ARG A C 1
ATOM 1669 O O . ARG A 1 205 ? 30.000 29.066 -5.934 1.00 30.86 205 ARG A O 1
ATOM 1676 N N . THR A 1 206 ? 29.190 29.546 -3.884 1.00 27.91 206 THR A N 1
ATOM 1677 C CA . THR A 1 206 ? 29.674 28.423 -3.093 1.00 27.91 206 THR A CA 1
ATOM 1678 C C . THR A 1 206 ? 29.049 27.119 -3.584 1.00 27.91 206 THR A C 1
ATOM 1680 O O . THR A 1 206 ? 27.836 26.937 -3.487 1.00 27.91 206 THR A O 1
ATOM 1683 N N . ASP A 1 207 ? 29.888 26.224 -4.098 1.00 28.77 207 ASP A N 1
ATOM 1684 C CA . ASP A 1 207 ? 29.565 24.820 -4.322 1.00 28.77 207 ASP A CA 1
ATOM 1685 C C . ASP A 1 207 ? 29.687 24.059 -2.993 1.00 28.77 207 ASP A C 1
ATOM 1687 O O . ASP A 1 207 ? 30.788 23.731 -2.556 1.00 28.77 207 ASP A O 1
ATOM 1691 N N . GLU A 1 208 ? 28.560 23.722 -2.370 1.00 32.97 208 GLU A N 1
ATOM 1692 C CA . GLU A 1 208 ? 28.476 22.573 -1.463 1.00 32.97 208 GLU A CA 1
ATOM 1693 C C . GLU A 1 208 ? 27.731 21.453 -2.195 1.00 32.97 208 GLU A C 1
ATOM 1695 O O . GLU A 1 208 ? 26.518 21.284 -2.091 1.00 32.97 208 GLU A O 1
ATOM 1700 N N . LYS A 1 209 ? 28.480 20.701 -3.007 1.00 32.19 209 LYS A N 1
ATOM 1701 C CA . LYS A 1 209 ? 28.073 19.384 -3.504 1.00 32.19 209 LYS A CA 1
ATOM 1702 C C . LYS A 1 209 ? 28.684 18.333 -2.583 1.00 32.19 209 LYS A C 1
ATOM 1704 O O . LYS A 1 209 ? 29.806 17.882 -2.819 1.00 32.19 209 LYS A O 1
ATOM 1709 N N . GLU A 1 210 ? 27.949 17.915 -1.554 1.00 32.09 210 GLU A N 1
ATOM 1710 C CA . GLU A 1 210 ? 28.241 16.655 -0.863 1.00 32.09 210 GLU A CA 1
ATOM 1711 C C . GLU A 1 210 ? 27.966 15.493 -1.825 1.00 32.09 210 GLU A C 1
ATOM 1713 O O . GLU A 1 210 ? 26.870 14.952 -1.941 1.00 32.09 210 GLU A O 1
ATOM 1718 N N . THR A 1 211 ? 29.001 15.131 -2.576 1.00 29.91 211 THR A N 1
ATOM 1719 C CA . THR A 1 211 ? 29.057 13.890 -3.338 1.00 29.91 211 THR A CA 1
ATOM 1720 C C . THR A 1 211 ? 29.446 12.773 -2.375 1.00 29.91 211 THR A C 1
ATOM 1722 O O . THR A 1 211 ? 30.603 12.655 -1.973 1.00 29.91 211 THR A O 1
ATOM 1725 N N . PHE A 1 212 ? 28.487 11.926 -1.999 1.00 32.19 212 PHE A N 1
ATOM 1726 C CA . PHE A 1 212 ? 28.796 10.659 -1.340 1.00 32.19 212 PHE A CA 1
ATOM 1727 C C . PHE A 1 212 ? 29.550 9.759 -2.331 1.00 32.19 212 PHE A C 1
ATOM 1729 O O . PHE A 1 212 ? 28.961 9.057 -3.150 1.00 32.19 212 PHE A O 1
ATOM 1736 N N . LYS A 1 213 ? 30.886 9.781 -2.262 1.00 31.56 213 LYS A N 1
ATOM 1737 C CA . LYS A 1 213 ? 31.737 8.737 -2.841 1.00 31.56 213 LYS A CA 1
ATOM 1738 C C . LYS A 1 213 ? 31.485 7.445 -2.067 1.00 31.56 213 LYS A C 1
ATOM 1740 O O . LYS A 1 213 ? 32.064 7.234 -1.005 1.00 31.56 213 LYS A O 1
ATOM 1745 N N . ILE A 1 214 ? 30.634 6.576 -2.606 1.00 36.03 214 ILE A N 1
ATOM 1746 C CA . ILE A 1 214 ? 30.554 5.184 -2.163 1.00 36.03 214 ILE A CA 1
ATOM 1747 C C . ILE A 1 214 ? 31.871 4.522 -2.578 1.00 36.03 214 ILE A C 1
ATOM 1749 O O . ILE A 1 214 ? 32.128 4.261 -3.755 1.00 36.03 214 ILE A O 1
ATOM 1753 N N . VAL A 1 215 ? 32.750 4.354 -1.593 1.00 31.27 215 VAL A N 1
ATOM 1754 C CA . VAL A 1 215 ? 34.013 3.632 -1.714 1.00 31.27 215 VAL A CA 1
ATOM 1755 C C . VAL A 1 215 ? 33.702 2.198 -2.137 1.00 31.27 215 VAL A C 1
ATOM 1757 O O . VAL A 1 215 ? 32.898 1.513 -1.507 1.00 31.27 215 VAL A O 1
ATOM 1760 N N . LYS A 1 216 ? 34.335 1.774 -3.236 1.00 36.09 216 LYS A N 1
ATOM 1761 C CA . LYS A 1 216 ? 34.441 0.378 -3.664 1.00 36.09 216 LYS A CA 1
ATOM 1762 C C . LYS A 1 216 ? 35.110 -0.424 -2.550 1.00 36.09 216 LYS A C 1
ATOM 1764 O O . LYS A 1 216 ? 36.328 -0.496 -2.530 1.00 36.09 216 LYS A O 1
ATOM 1769 N N . ASP A 1 217 ? 34.323 -1.036 -1.682 1.00 34.97 217 ASP A N 1
ATOM 1770 C CA . ASP A 1 217 ? 34.735 -2.209 -0.921 1.00 34.97 217 ASP A CA 1
ATOM 1771 C C . ASP A 1 217 ? 33.534 -3.150 -0.786 1.00 34.97 217 ASP A C 1
ATOM 1773 O O . ASP A 1 217 ? 32.397 -2.711 -0.622 1.00 34.97 217 ASP A O 1
ATOM 1777 N N . ASN A 1 218 ? 33.803 -4.448 -0.942 1.00 42.09 218 ASN A N 1
ATOM 1778 C CA . ASN A 1 218 ? 32.876 -5.566 -1.173 1.00 42.09 218 ASN A CA 1
ATOM 1779 C C . ASN A 1 218 ? 31.912 -5.884 -0.007 1.00 42.09 218 ASN A C 1
ATOM 1781 O O . ASN A 1 218 ? 31.778 -7.037 0.400 1.00 42.09 218 ASN A O 1
ATOM 1785 N N . LEU A 1 219 ? 31.214 -4.891 0.531 1.00 37.66 219 LEU A N 1
ATOM 1786 C CA . LEU A 1 219 ? 30.095 -5.091 1.441 1.00 37.66 219 LEU A CA 1
ATOM 1787 C C . LEU A 1 219 ? 28.808 -5.046 0.627 1.00 37.66 219 LEU A C 1
ATOM 1789 O O . LEU A 1 219 ? 28.345 -3.991 0.197 1.00 37.66 219 LEU A O 1
ATOM 1793 N N . SER A 1 220 ? 28.235 -6.225 0.399 1.00 48.81 220 SER A N 1
ATOM 1794 C CA . SER A 1 220 ? 26.895 -6.347 -0.151 1.00 48.81 220 SER A CA 1
ATOM 1795 C C . SER A 1 220 ? 25.947 -5.561 0.752 1.00 48.81 220 SER A C 1
ATOM 1797 O O . SER A 1 220 ? 25.795 -5.883 1.927 1.00 48.81 220 SER A O 1
ATOM 1799 N N . VAL A 1 221 ? 25.292 -4.527 0.219 1.00 51.50 221 VAL A N 1
ATOM 1800 C CA . VAL A 1 221 ? 24.229 -3.765 0.909 1.00 51.50 221 VAL A CA 1
ATOM 1801 C C . VAL A 1 221 ? 23.190 -4.719 1.524 1.00 51.50 221 VAL A C 1
ATOM 1803 O O . VAL A 1 221 ? 22.615 -4.454 2.575 1.00 51.50 221 VAL A O 1
ATOM 1806 N N . PHE A 1 222 ? 23.035 -5.897 0.919 1.00 44.69 222 PHE A N 1
ATOM 1807 C CA . PHE A 1 222 ? 22.225 -7.016 1.384 1.00 44.69 222 PHE A CA 1
ATOM 1808 C C . PHE A 1 222 ? 22.647 -7.607 2.745 1.00 44.69 222 PHE A C 1
ATOM 1810 O O . PHE A 1 222 ? 21.790 -8.105 3.477 1.00 44.69 222 PHE A O 1
ATOM 1817 N N . ASP A 1 223 ? 23.925 -7.546 3.121 1.00 41.62 223 ASP A N 1
ATOM 1818 C CA . ASP A 1 223 ? 24.422 -8.028 4.417 1.00 41.62 223 ASP A CA 1
ATOM 1819 C C . ASP A 1 223 ? 24.103 -7.047 5.555 1.00 41.62 223 ASP A C 1
ATOM 1821 O O . ASP A 1 223 ? 23.841 -7.475 6.683 1.00 41.62 223 ASP A O 1
ATOM 1825 N N . LEU A 1 224 ? 23.975 -5.749 5.249 1.00 46.88 224 LEU A N 1
ATOM 1826 C CA . LEU A 1 224 ? 23.448 -4.756 6.190 1.00 46.88 224 LEU A CA 1
ATOM 1827 C C . LEU A 1 224 ? 21.971 -5.049 6.525 1.00 46.88 224 LEU A C 1
ATOM 1829 O O . LEU A 1 224 ? 21.579 -4.985 7.690 1.00 46.88 224 LEU A O 1
ATOM 1833 N N . PHE A 1 225 ? 21.175 -5.482 5.538 1.00 43.88 225 PHE A N 1
ATOM 1834 C CA . PHE A 1 225 ? 19.760 -5.851 5.714 1.00 43.88 225 PHE A CA 1
ATOM 1835 C C . PHE A 1 225 ? 19.537 -7.183 6.446 1.00 43.88 225 PHE A C 1
ATOM 1837 O O . PHE A 1 225 ? 18.542 -7.339 7.151 1.00 43.88 225 PHE A O 1
ATOM 1844 N N . LYS A 1 226 ? 20.444 -8.158 6.324 1.00 45.72 226 LYS A N 1
ATOM 1845 C CA . LYS A 1 226 ? 20.335 -9.418 7.084 1.00 45.72 226 LYS A CA 1
ATOM 1846 C C . LYS A 1 226 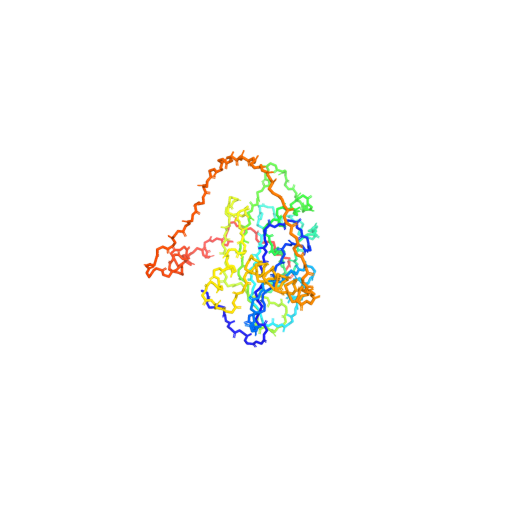? 20.521 -9.211 8.586 1.00 45.72 226 LYS A C 1
ATOM 1848 O O . LYS A 1 226 ? 19.927 -9.939 9.376 1.00 45.72 226 LYS A O 1
ATOM 1853 N N . SER A 1 227 ? 21.311 -8.214 8.986 1.00 40.69 227 SER A N 1
ATOM 1854 C CA . SER A 1 227 ? 21.602 -7.950 10.399 1.00 40.69 227 SER A CA 1
ATOM 1855 C C . SER A 1 227 ? 20.383 -7.469 11.207 1.00 40.69 227 SER A C 1
ATOM 1857 O O . SER A 1 227 ? 20.337 -7.668 12.422 1.00 40.69 227 SER A O 1
ATOM 1859 N N . THR A 1 228 ? 19.366 -6.901 10.548 1.00 40.25 228 THR A N 1
ATOM 1860 C CA . THR A 1 228 ? 18.147 -6.369 11.184 1.00 40.25 228 THR A CA 1
ATOM 1861 C C . THR A 1 228 ? 16.979 -7.363 11.226 1.00 40.25 228 THR A C 1
ATOM 1863 O O . THR A 1 228 ? 16.033 -7.162 11.988 1.00 40.25 228 THR A O 1
ATOM 1866 N N . LEU A 1 229 ? 17.047 -8.472 10.482 1.00 42.84 229 LEU A N 1
ATOM 1867 C CA . LEU A 1 229 ? 15.990 -9.485 10.376 1.00 42.84 229 LEU A CA 1
ATOM 1868 C C . LEU A 1 229 ? 16.220 -10.656 11.350 1.00 42.84 229 LEU A C 1
ATOM 1870 O O . LEU A 1 229 ? 16.523 -11.773 10.936 1.00 42.84 229 LEU A O 1
ATOM 1874 N N . LYS A 1 230 ? 16.058 -10.437 12.662 1.00 39.53 230 LYS A N 1
ATOM 1875 C CA . LYS A 1 230 ? 15.904 -11.557 13.612 1.00 39.53 230 LYS A CA 1
ATOM 1876 C C . LYS A 1 230 ? 14.439 -12.005 13.662 1.00 39.53 230 LYS A C 1
ATOM 1878 O O . LYS A 1 230 ? 13.585 -11.329 14.230 1.00 39.53 230 LYS A O 1
ATOM 1883 N N . SER A 1 231 ? 14.181 -13.168 13.075 1.00 42.19 231 SER A N 1
ATOM 1884 C CA . SER A 1 231 ? 12.887 -13.845 12.898 1.00 42.19 231 SER A CA 1
ATOM 1885 C C . SER A 1 231 ? 12.229 -14.378 14.184 1.00 42.19 231 SER A C 1
ATOM 1887 O O . SER A 1 231 ? 11.058 -14.745 14.160 1.00 42.19 231 SER A O 1
ATOM 1889 N N . GLU A 1 232 ? 12.911 -14.364 15.333 1.00 36.62 232 GLU A N 1
ATOM 1890 C CA . GLU A 1 232 ? 12.374 -14.869 16.615 1.00 36.62 232 GLU A CA 1
ATOM 1891 C C . GLU A 1 232 ? 11.267 -13.992 17.244 1.00 36.62 232 GLU A C 1
ATOM 1893 O O . GLU A 1 232 ? 10.664 -14.367 18.249 1.00 36.62 232 GLU A O 1
ATOM 1898 N N . ALA A 1 233 ? 10.958 -12.823 16.671 1.00 46.00 233 ALA A N 1
ATOM 1899 C CA . ALA A 1 233 ? 9.966 -11.891 17.218 1.00 46.00 233 ALA A CA 1
ATOM 1900 C C . ALA A 1 233 ? 8.503 -12.170 16.799 1.00 46.00 233 ALA A C 1
ATOM 1902 O O . ALA A 1 233 ? 7.597 -11.535 17.344 1.00 46.00 233 ALA A O 1
ATOM 1903 N N . LEU A 1 234 ? 8.263 -13.098 15.863 1.00 43.16 234 LEU A N 1
ATOM 1904 C CA . LEU A 1 234 ? 6.938 -13.381 15.284 1.00 43.16 234 LEU A CA 1
ATOM 1905 C C . LEU A 1 234 ? 5.940 -13.997 16.284 1.00 43.16 234 LEU A C 1
ATOM 1907 O O . LEU A 1 234 ? 4.778 -13.598 16.331 1.00 43.16 234 LEU A O 1
ATOM 1911 N N . GLU A 1 235 ? 6.387 -14.931 17.125 1.00 43.38 235 GLU A N 1
ATOM 1912 C CA . GLU A 1 235 ? 5.516 -15.684 18.046 1.00 43.38 235 GLU A CA 1
ATOM 1913 C C . GLU A 1 235 ? 5.089 -14.861 19.275 1.00 43.38 235 GLU A C 1
ATOM 1915 O O . GLU A 1 235 ? 3.958 -14.964 19.753 1.00 43.38 235 GLU A O 1
ATOM 1920 N N . LYS A 1 236 ? 5.967 -13.985 19.785 1.00 44.31 236 LYS A N 1
ATOM 1921 C CA . LYS A 1 236 ? 5.683 -13.197 20.999 1.00 44.31 236 LYS A CA 1
ATOM 1922 C C . LYS A 1 236 ? 4.711 -12.034 20.771 1.00 44.31 236 LYS A C 1
ATOM 1924 O O . LYS A 1 236 ? 4.043 -11.629 21.717 1.00 44.31 236 LYS A O 1
ATOM 1929 N N . ARG A 1 237 ? 4.607 -11.497 19.549 1.00 44.59 237 ARG A N 1
ATOM 1930 C CA . ARG A 1 237 ? 3.891 -10.230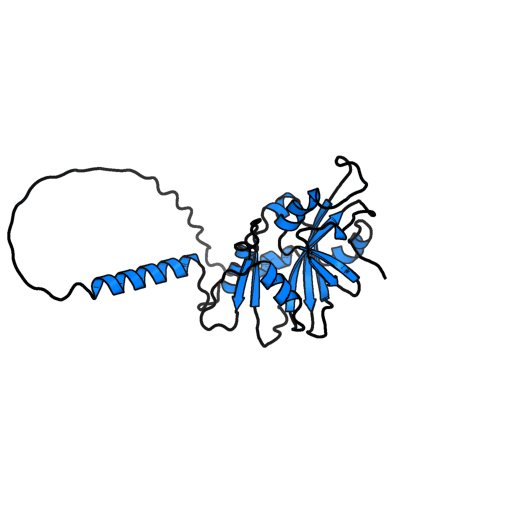 19.278 1.00 44.59 237 ARG A CA 1
ATOM 1931 C C . ARG A 1 237 ? 2.408 -10.372 18.934 1.00 44.59 237 ARG A C 1
ATOM 1933 O O . ARG A 1 237 ? 1.685 -9.386 19.031 1.00 44.59 237 ARG A O 1
ATOM 1940 N N . LYS A 1 238 ? 1.921 -11.586 18.642 1.00 45.25 238 LYS A N 1
ATOM 1941 C CA . LYS A 1 238 ? 0.481 -11.854 18.444 1.00 45.25 238 LYS A CA 1
ATOM 1942 C C . LYS A 1 238 ? -0.380 -11.543 19.681 1.00 45.25 238 LYS A C 1
ATOM 1944 O O . LYS A 1 238 ? -1.590 -11.420 19.551 1.00 45.25 238 LYS A O 1
ATOM 1949 N N . LYS A 1 239 ? 0.218 -11.423 20.875 1.00 48.47 239 LYS A N 1
ATOM 1950 C CA . LYS A 1 239 ? -0.510 -11.232 22.142 1.00 48.47 239 LYS A CA 1
ATOM 1951 C C . LYS A 1 239 ? -0.786 -9.773 22.534 1.00 48.47 239 LYS A C 1
ATOM 1953 O O . LYS A 1 239 ? -1.556 -9.573 23.465 1.00 48.47 239 LYS A O 1
ATOM 1958 N N . GLU A 1 240 ? -0.200 -8.772 21.869 1.00 47.34 240 GLU A N 1
ATOM 1959 C CA . GLU A 1 240 ? -0.235 -7.380 22.369 1.00 47.34 240 GLU A CA 1
ATOM 1960 C C . GLU A 1 240 ? -0.947 -6.361 21.460 1.00 47.34 240 GLU A C 1
ATOM 1962 O O . GLU A 1 240 ? -1.289 -5.283 21.940 1.00 47.34 240 GLU A O 1
ATOM 1967 N N . ASN A 1 241 ? -1.228 -6.677 20.189 1.00 41.78 241 ASN A N 1
ATOM 1968 C CA . ASN A 1 241 ? -1.893 -5.752 19.261 1.00 41.78 241 ASN A CA 1
ATOM 1969 C C . ASN A 1 241 ? -3.036 -6.441 18.506 1.00 41.78 241 ASN A C 1
ATOM 1971 O O . ASN A 1 241 ? -2.896 -7.582 18.066 1.00 41.78 241 ASN A O 1
ATOM 1975 N N . ILE A 1 242 ? -4.147 -5.725 18.321 1.00 59.22 242 ILE A N 1
ATOM 1976 C CA . ILE A 1 242 ? -5.291 -6.200 17.540 1.00 59.22 242 ILE A CA 1
ATOM 1977 C C . ILE A 1 242 ? -5.056 -5.822 16.076 1.00 59.22 242 ILE A C 1
ATOM 1979 O O . ILE A 1 242 ? -4.925 -4.645 15.736 1.00 59.22 242 ILE A O 1
ATOM 1983 N N . ILE A 1 243 ? -4.980 -6.836 15.217 1.00 67.38 243 ILE A N 1
ATOM 1984 C CA . ILE A 1 243 ? -5.057 -6.671 13.764 1.00 67.38 243 ILE A CA 1
ATOM 1985 C C . ILE A 1 243 ? -6.532 -6.440 13.420 1.00 67.38 243 ILE A C 1
ATOM 1987 O O . ILE A 1 243 ? -7.395 -7.153 13.933 1.00 67.38 243 ILE A O 1
ATOM 1991 N N . LEU A 1 244 ? -6.822 -5.450 12.572 1.00 57.75 244 LEU A N 1
ATOM 1992 C CA . LEU A 1 244 ? -8.178 -5.165 12.096 1.00 57.75 244 LEU A CA 1
ATOM 1993 C C . LEU A 1 244 ? -8.621 -6.261 11.120 1.00 57.75 244 LEU A C 1
ATOM 1995 O O . LEU A 1 244 ? -8.485 -6.119 9.906 1.00 57.75 244 LEU A O 1
ATOM 1999 N N . LYS A 1 245 ? -9.110 -7.367 11.676 1.00 56.22 245 LYS A N 1
ATOM 2000 C CA . LYS A 1 245 ? -9.688 -8.488 10.938 1.00 56.22 245 LYS A CA 1
ATOM 2001 C C . LYS A 1 245 ? -11.200 -8.347 10.910 1.00 56.22 245 LYS A C 1
ATOM 2003 O O . LYS A 1 245 ? -11.822 -8.120 11.948 1.00 56.22 245 LYS A O 1
ATOM 2008 N N . LEU A 1 246 ? -11.788 -8.494 9.732 1.00 49.50 246 LEU A N 1
ATOM 2009 C CA . LEU A 1 246 ? -13.232 -8.472 9.550 1.00 49.50 246 LEU A CA 1
ATOM 2010 C C . LEU A 1 246 ? -13.763 -9.907 9.440 1.00 49.50 246 LEU A C 1
ATOM 2012 O O . LEU A 1 246 ? -13.783 -10.444 8.342 1.00 49.50 246 LEU A O 1
ATOM 2016 N N . GLY A 1 247 ? -14.209 -10.465 10.575 1.00 39.34 247 GLY A N 1
ATOM 2017 C CA . GLY A 1 247 ? -15.064 -11.663 10.676 1.00 39.34 247 GLY A CA 1
ATOM 2018 C C . GLY A 1 247 ? -14.458 -13.015 10.262 1.00 39.34 247 GLY A C 1
ATOM 2019 O O . GLY A 1 247 ? -13.621 -13.081 9.369 1.00 39.34 247 GLY A O 1
ATOM 2020 N N . ASP A 1 248 ? -14.927 -14.078 10.927 1.00 34.19 248 ASP A N 1
ATOM 2021 C CA . ASP A 1 248 ? -15.093 -15.420 10.339 1.00 34.19 248 ASP A CA 1
ATOM 2022 C C . ASP A 1 248 ? -16.492 -15.500 9.696 1.00 34.19 248 ASP A C 1
ATOM 2024 O O . ASP A 1 248 ? -17.419 -14.846 10.244 1.00 34.19 248 ASP A O 1
#

Sequence (248 aa):
METLDVRGKDILIYSQNRFDRDDNFRIIYKREPVKQPKPIGYTEVCNIVKEPVAKNLIVYRLLSNDPQLDAYSTKYGFFLEIDGAVELIYFDPIYAIKDLPHLKFSKPVDQFRFKIQQVGLTNIGRGSNYTEIYSFDMRASEAKNQNDKIFALAVFALDPAFKDEESAAHDTENELGNLREESRTADVLNKPSVDKNKIDFKSERTDEKETFKIVKDNLSVFDLFKSTLKSEALEKRKKENIILKLGD

pLDDT: mean 71.04, std 23.58, range [27.42, 96.0]

Organism: Melioribacter roseus (strain DSM 23840 / JCM 17771 / VKM B-2668 / P3M-2) (NCBI:txid1191523)